Protein 2Q88 (pdb70)

B-factor: mean 28.38, std 5.78, range [15.93, 57.34]

Secondary structure (DSSP, 8-state):
--TTHHHHHHHHTEEEEEE---TTT-EE-TT--EESHHHHHHHHHHHHTT--EEEEEE--GGGHHHHHHTTS-SEE-S--B--HHHHTTSEE-S---EE-EEEEEETT-TT---BHHHHHH-TT--EEE-TTSHHHHHHHHTT--GGGEEE-SSHHHHHHHHHHTS-SEEEEEHHHHHHHHHHH--TTEEEE-SPBTPPPEEB--EE-GGGHHHHHHHHHHHHHHHHHTHHHHHHGGGT--HHHHHT--HHHHHS--

Sequence (257 aa):
RDENKLEELKEQGFARIAIANEPPFTAVGADGKVSGAAPDVAREIFKRLGVADVVASISEYGAMIPGLQAGRHDAITAGLFMKPERCAAVAYSQPILCDAEAFALKKGNPLGLKSYKDIADNPDAKIGAPGGGTEEKLALEAGVPRDRVIVVPDGQSGLKMLQDGRIDVYSLPVLSINDLVSKANDPNVEVLAPVEGAPVYCDGAAFRKGDEALRDAFDVELAKLKESGEFAKIIEPYGFSAKAAMSTTREKLCAAK

Organism: Rhizobium meliloti (strain 1021) (NCBI:txid266834)

Nearest PDB structures (foldseek):
  2q89-assembly1_A  TM=1.002E+00  e=2.984E-59  Sinorhizobium meliloti
  4ohn-assembly1_A  TM=8.559E-01  e=3.320E-19  Streptococcus pneumoniae str. Canada MDR_19A
  5tuj-assembly1_C  TM=7.229E-01  e=5.052E-21  unidentified
  4c0r-assembly1_A  TM=8.295E-01  e=1.252E-15  Streptococcus mutans
  5jos-assembly1_A  TM=5.665E-01  e=1.678E-18  synthetic construct

InterPro domains:
  IPR001638 Solute-binding protein family 3/N-terminal domain of MltF [PF00497] (43-264)
  IPR001638 Solute-binding protein family 3/N-terminal domain of MltF [SM00062] (40-268)
  IPR014337 Ectoine/Hydroxyectoine ABC transporter, substrate-binding protein EhuB [TIGR02995] (7-280)
  IPR014337 Ectoine/Hydroxyectoine ABC transporter, substrate-binding protein EhuB [cd01002] (30-266)

Structure (mmCIF, N/CA/C/O backbone):
data_2Q88
#
_entry.id   2Q88
#
_cell.length_a   57.365
_cell.length_b   57.365
_cell.length_c   161.883
_cell.angle_alpha   90.000
_cell.angle_beta   90.000
_cell.angle_gamma   90.000
#
_symmetry.space_group_name_H-M   'P 43 21 2'
#
loop_
_entity.id
_entity.type
_entity.pdbx_description
1 polymer 'Putative ABC transporter amino acid-binding protein'
2 non-polymer 'CADMIUM ION'
3 non-polymer '(4S)-2-METHYL-1,4,5,6-TETRAHYDROPYRIMIDINE-4-CARBOXYLIC ACID'
4 water water
#
loop_
_atom_site.group_PDB
_atom_site.id
_atom_site.type_symbol
_atom_site.label_atom_id
_atom_site.label_alt_id
_atom_site.label_comp_id
_atom_site.label_asym_id
_atom_site.label_entity_id
_atom_site.label_seq_id
_atom_site.pdbx_PDB_ins_code
_atom_site.Cartn_x
_atom_site.Cartn_y
_atom_site.Cartn_z
_atom_site.occupancy
_atom_site.B_iso_or_equiv
_atom_site.auth_seq_id
_atom_site.auth_comp_id
_atom_site.auth_asym_id
_atom_site.auth_atom_id
_atom_site.pdbx_PDB_model_num
ATOM 1 N N . ARG A 1 1 ? 49.593 32.071 59.607 1.00 48.39 0 ARG A N 1
ATOM 2 C CA . ARG A 1 1 ? 48.732 31.447 60.661 1.00 48.36 0 ARG A CA 1
ATOM 3 C C . ARG A 1 1 ? 47.364 32.140 60.766 1.00 48.01 0 ARG A C 1
ATOM 4 O O . ARG A 1 1 ? 46.372 31.528 61.184 1.00 47.95 0 ARG A O 1
ATOM 12 N N . ASP A 1 2 ? 47.314 33.419 60.398 1.00 47.40 1 ASP A N 1
ATOM 13 C CA . ASP A 1 2 ? 46.037 34.120 60.331 1.00 46.56 1 ASP A CA 1
ATOM 14 C C . ASP A 1 2 ? 45.330 33.841 59.006 1.00 45.79 1 ASP A C 1
ATOM 15 O O . ASP A 1 2 ? 44.135 33.545 58.996 1.00 45.86 1 ASP A O 1
ATOM 20 N N . GLU A 1 3 ? 46.071 33.903 57.900 1.00 44.66 2 GLU A N 1
ATOM 21 C CA . GLU A 1 3 ? 45.504 33.623 56.578 1.00 43.48 2 GLU A CA 1
ATOM 22 C C . GLU A 1 3 ? 45.225 32.134 56.349 1.00 42.69 2 GLU A C 1
ATOM 23 O O . GLU A 1 3 ? 44.350 31.785 55.551 1.00 42.71 2 GLU A O 1
ATOM 29 N N . ASN A 1 4 ? 45.954 31.261 57.045 1.00 41.31 3 ASN A N 1
ATOM 30 C CA . ASN A 1 4 ? 45.712 29.821 56.933 1.00 40.13 3 ASN A CA 1
ATOM 31 C C . ASN A 1 4 ? 44.898 29.227 58.092 1.00 38.68 3 ASN A C 1
ATOM 32 O O . ASN A 1 4 ? 44.991 28.033 58.381 1.00 38.26 3 ASN A O 1
ATOM 37 N N . LYS A 1 5 ? 44.089 30.065 58.735 1.00 37.00 4 LYS A N 1
ATOM 38 C CA . LYS A 1 5 ? 43.258 29.640 59.865 1.00 35.66 4 LYS A CA 1
ATOM 39 C C . LYS A 1 5 ? 42.278 28.517 59.506 1.00 34.77 4 LYS A C 1
ATOM 40 O O . LYS A 1 5 ? 42.070 27.606 60.305 1.00 34.53 4 LYS A O 1
ATOM 46 N N . LEU A 1 6 ? 41.684 28.572 58.315 1.00 33.93 5 LEU A N 1
ATOM 47 C CA . LEU A 1 6 ? 40.763 27.518 57.891 1.00 33.41 5 LEU A CA 1
ATOM 48 C C . LEU A 1 6 ? 41.492 26.175 57.809 1.00 33.31 5 LEU A C 1
ATOM 49 O O . LEU A 1 6 ? 40.987 25.173 58.300 1.00 32.79 5 LEU A O 1
ATOM 54 N N . GLU A 1 7 ? 42.677 26.162 57.199 1.00 33.16 6 GLU A N 1
ATOM 55 C CA . GLU A 1 7 ? 43.478 24.929 57.096 1.00 33.86 6 GLU A CA 1
ATOM 56 C C . GLU A 1 7 ? 43.724 24.311 58.474 1.00 33.24 6 GLU A C 1
ATOM 57 O O . GLU A 1 7 ? 43.618 23.097 58.641 1.00 33.02 6 GLU A O 1
ATOM 63 N N . GLU A 1 8 ? 44.042 25.165 59.449 1.00 32.91 7 GLU A N 1
ATOM 64 C CA . GLU A 1 8 ? 44.297 24.760 60.833 1.00 32.64 7 GLU A CA 1
ATOM 65 C C . GLU A 1 8 ? 43.072 24.114 61.473 1.00 32.01 7 GLU A C 1
ATOM 66 O O . GLU A 1 8 ? 43.184 23.098 62.161 1.00 31.62 7 GLU A O 1
ATOM 72 N N . LEU A 1 9 ? 41.908 24.718 61.247 1.00 30.86 8 LEU A N 1
ATOM 73 C CA . LEU A 1 9 ? 40.639 24.195 61.749 1.00 30.26 8 LEU A CA 1
ATOM 74 C C . LEU A 1 9 ? 40.249 22.883 61.080 1.00 30.11 8 LEU A C 1
ATOM 75 O O . LEU A 1 9 ? 39.734 21.982 61.734 1.00 30.17 8 LEU A O 1
ATOM 80 N N . LYS A 1 10 ? 40.494 22.783 59.777 1.00 30.49 9 LYS A N 1
ATOM 81 C CA . LYS A 1 10 ? 40.214 21.554 59.046 1.00 31.11 9 LYS A CA 1
ATOM 82 C C . LYS A 1 10 ? 41.102 20.430 59.573 1.00 31.15 9 LYS A C 1
ATOM 83 O O . LYS A 1 10 ? 40.632 19.308 59.776 1.00 31.05 9 LYS A O 1
ATOM 89 N N . GLU A 1 11 ? 42.371 20.743 59.827 1.00 31.27 10 GLU A N 1
ATOM 90 C CA . GLU A 1 11 ? 43.325 19.730 60.303 1.00 31.99 10 GLU A CA 1
ATOM 91 C C . GLU A 1 11 ? 43.059 19.367 61.760 1.00 31.53 10 GLU A C 1
ATOM 92 O O . GLU A 1 11 ? 43.284 18.235 62.173 1.00 31.87 10 GLU A O 1
ATOM 98 N N . GLN A 1 12 ? 42.558 20.341 62.518 1.00 31.16 11 GLN A N 1
ATOM 99 C CA . GLN A 1 12 ? 42.119 20.158 63.898 1.00 30.91 11 GLN A CA 1
ATOM 100 C C . GLN A 1 12 ? 40.921 19.220 63.992 1.00 30.23 11 GLN A C 1
ATOM 101 O O . GLN A 1 12 ? 40.850 18.384 64.886 1.00 30.25 11 GLN A O 1
ATOM 107 N N . GLY A 1 13 ? 39.963 19.402 63.087 1.00 29.48 12 GLY A N 1
ATOM 108 C CA . GLY A 1 13 ? 38.727 18.634 63.087 1.00 28.27 12 GLY A CA 1
ATOM 109 C C . GLY A 1 13 ? 37.526 19.366 63.662 1.00 27.81 12 GLY A C 1
ATOM 110 O O . GLY A 1 13 ? 36.408 18.846 63.617 1.00 27.36 12 GLY A O 1
ATOM 111 N N . PHE A 1 14 ? 37.757 20.551 64.233 1.00 26.91 13 PHE A N 1
ATOM 112 C CA . PHE A 1 14 ? 36.691 21.329 64.887 1.00 26.54 13 PHE A CA 1
ATOM 113 C C . PHE A 1 14 ? 37.025 22.803 65.006 1.00 25.90 13 PHE A C 1
ATOM 114 O O . PHE A 1 14 ? 38.199 23.179 65.023 1.00 26.42 13 PHE A O 1
ATOM 122 N N . ALA A 1 15 ? 35.971 23.619 65.095 1.00 25.54 14 ALA A N 1
ATOM 123 C CA . ALA A 1 15 ? 36.065 25.028 65.465 1.00 24.89 14 ALA A CA 1
ATOM 124 C C . ALA A 1 15 ? 35.552 25.199 66.885 1.00 24.29 14 ALA A C 1
ATOM 125 O O . ALA A 1 15 ? 34.582 24.554 67.280 1.00 24.87 14 ALA A O 1
ATOM 127 N N . ARG A 1 16 ? 36.206 26.062 67.652 1.00 24.00 15 ARG A N 1
ATOM 128 C CA . ARG A 1 16 ? 35.724 26.428 68.982 1.00 23.89 15 ARG A CA 1
ATOM 129 C C . ARG A 1 16 ? 34.797 27.628 68.846 1.00 23.46 15 ARG A C 1
ATOM 130 O O . ARG A 1 16 ? 35.194 28.659 68.298 1.00 23.47 15 ARG A O 1
ATOM 138 N N . ILE A 1 17 ? 33.575 27.494 69.346 1.00 23.06 16 ILE A N 1
ATOM 139 C CA . ILE A 1 17 ? 32.582 28.574 69.244 1.00 23.58 16 ILE A CA 1
ATOM 140 C C . ILE A 1 17 ? 32.150 29.047 70.633 1.00 24.14 16 ILE A C 1
ATOM 141 O O . ILE A 1 17 ? 32.134 28.271 71.585 1.00 24.63 16 ILE A O 1
ATOM 146 N N . ALA A 1 18 ? 31.799 30.322 70.745 1.00 24.52 17 ALA A N 1
ATOM 147 C CA . ALA A 1 18 ? 31.328 30.863 72.008 1.00 24.76 17 ALA A CA 1
ATOM 148 C C . ALA A 1 18 ? 29.820 31.025 71.925 1.00 25.49 17 ALA A C 1
ATOM 149 O O . ALA A 1 18 ? 29.317 31.572 70.940 1.00 24.82 17 ALA A O 1
ATOM 151 N N . ILE A 1 19 ? 29.115 30.525 72.949 1.00 25.52 18 ILE A N 1
ATOM 152 C CA . ILE A 1 19 ? 27.653 30.622 73.065 1.00 26.87 18 ILE A CA 1
ATOM 153 C C . ILE A 1 19 ? 27.251 31.065 74.480 1.00 27.37 18 ILE A C 1
ATOM 154 O O . ILE A 1 19 ? 28.091 31.104 75.372 1.00 27.01 18 ILE A O 1
ATOM 159 N N . ALA A 1 20 ? 25.969 31.380 74.693 1.00 28.75 19 ALA A N 1
ATOM 160 C CA . ALA A 1 20 ? 25.513 31.811 76.020 1.00 29.10 19 ALA A CA 1
ATOM 161 C C . ALA A 1 20 ? 24.448 30.930 76.664 1.00 29.68 19 ALA A C 1
ATOM 162 O O . ALA A 1 20 ? 24.148 31.113 77.846 1.00 31.07 19 ALA A O 1
ATOM 164 N N . ASN A 1 21 ? 23.877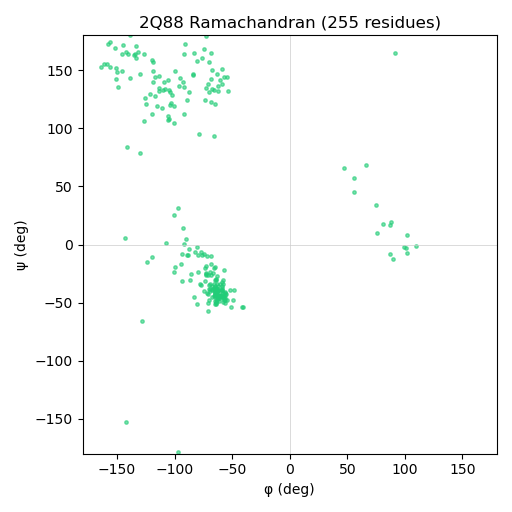 29.995 75.905 1.00 28.78 20 ASN A N 1
ATOM 165 C CA . ASN A 1 21 ? 22.732 29.183 76.368 1.00 28.50 20 ASN A CA 1
ATOM 166 C C . ASN A 1 21 ? 21.457 30.031 76.583 1.00 27.36 20 ASN A C 1
ATOM 167 O O . ASN A 1 21 ? 21.010 30.243 77.707 1.00 27.65 20 ASN A O 1
ATOM 172 N N . GLU A 1 22 ? 20.901 30.525 75.485 1.00 25.44 21 GLU A N 1
ATOM 173 C CA . GLU A 1 22 ? 19.717 31.391 75.508 1.00 24.39 21 GLU A CA 1
ATOM 174 C C . GLU A 1 22 ? 18.823 31.010 74.329 1.00 23.22 21 GLU A C 1
ATOM 175 O O . GLU A 1 22 ? 18.922 31.606 73.255 1.00 22.65 21 GLU A O 1
ATOM 181 N N . PRO A 1 23 ? 17.987 29.982 74.502 1.00 22.16 22 PRO A N 1
ATOM 182 C CA . PRO A 1 23 ? 17.092 29.551 73.428 1.00 21.67 22 PRO A CA 1
ATOM 183 C C . PRO A 1 23 ? 16.176 30.694 72.961 1.00 21.18 22 PRO A C 1
ATOM 184 O O . PRO A 1 23 ? 15.718 31.469 73.807 1.00 21.71 22 PRO A O 1
ATOM 188 N N . PRO A 1 24 ? 15.848 30.781 71.668 1.00 20.75 23 PRO A N 1
ATOM 189 C CA . PRO A 1 24 ? 16.284 29.856 70.613 1.00 20.44 23 PRO A CA 1
ATOM 190 C C . PRO A 1 24 ? 17.561 30.233 69.847 1.00 20.87 23 PRO A C 1
ATOM 191 O O . PRO A 1 24 ? 17.825 29.644 68.789 1.00 21.75 23 PRO A O 1
ATOM 195 N N . PHE A 1 25 ? 18.340 31.183 70.359 1.00 19.67 24 PHE A N 1
ATOM 196 C CA . PHE A 1 25 ? 19.624 31.533 69.753 1.00 20.22 24 PHE A CA 1
ATOM 197 C C . PHE A 1 25 ? 20.660 30.418 69.940 1.00 21.15 24 PHE A C 1
ATOM 198 O O . PHE A 1 25 ? 21.339 30.042 68.986 1.00 21.20 24 PHE A O 1
ATOM 206 N N . THR A 1 26 ? 20.773 29.911 71.169 1.00 21.24 25 THR A N 1
ATOM 207 C CA . THR A 1 26 ? 21.721 28.837 71.517 1.00 22.70 25 THR A CA 1
ATOM 208 C C . THR A 1 26 ? 21.061 27.987 72.578 1.00 23.11 25 THR A C 1
ATOM 209 O O . THR A 1 26 ? 20.268 28.487 73.376 1.00 23.09 25 THR A O 1
ATOM 213 N N . ALA A 1 27 ? 21.386 26.701 72.606 1.00 23.86 26 ALA A N 1
ATOM 214 C CA . ALA A 1 27 ? 20.809 25.794 73.592 1.00 24.78 26 ALA A CA 1
ATOM 215 C C . ALA A 1 27 ? 21.770 24.633 73.754 1.00 25.86 26 ALA A C 1
ATOM 216 O O . ALA A 1 27 ? 22.511 24.325 72.830 1.00 25.07 26 ALA A O 1
ATOM 218 N N . VAL A 1 28 ? 21.763 24.005 74.924 1.00 27.20 27 VAL A N 1
ATOM 219 C CA . VAL A 1 28 ? 22.565 22.803 75.147 1.00 29.04 27 VAL A CA 1
ATOM 220 C C . VAL A 1 28 ? 21.661 21.677 75.652 1.00 30.62 27 VAL A C 1
ATOM 221 O O . VAL A 1 28 ? 20.941 21.842 76.631 1.00 30.91 27 VAL A O 1
ATOM 225 N N . GLY A 1 29 ? 21.697 20.540 74.967 1.00 32.58 28 GLY A N 1
ATOM 226 C CA . GLY A 1 29 ? 20.921 19.376 75.397 1.00 34.22 28 GLY A CA 1
ATOM 227 C C . GLY A 1 29 ? 21.539 18.714 76.616 1.00 35.64 28 GLY A C 1
ATOM 228 O O . GLY A 1 29 ? 22.677 19.022 76.997 1.00 36.29 28 GLY A O 1
ATOM 229 N N . ALA A 1 30 ? 20.787 17.797 77.223 1.00 36.36 29 ALA A N 1
ATOM 230 C CA . ALA A 1 30 ? 21.262 17.020 78.370 1.00 37.15 29 ALA A CA 1
ATOM 231 C C . ALA A 1 30 ? 22.529 16.227 78.036 1.00 37.48 29 ALA A C 1
ATOM 232 O O . ALA A 1 30 ? 23.398 16.056 78.891 1.00 37.95 29 ALA A O 1
ATOM 234 N N . ASP A 1 31 ? 22.631 15.755 76.793 1.00 37.97 30 ASP A N 1
ATOM 235 C CA . ASP A 1 31 ? 23.776 14.950 76.362 1.00 38.33 30 ASP A CA 1
ATOM 236 C C . ASP A 1 31 ? 24.984 15.808 75.981 1.00 38.04 30 ASP A C 1
ATOM 237 O O . ASP A 1 31 ? 26.068 15.287 75.715 1.00 38.16 30 ASP A O 1
ATOM 242 N N . GLY A 1 32 ? 24.784 17.122 75.964 1.00 37.56 31 GLY A N 1
ATOM 243 C CA . GLY A 1 32 ? 25.831 18.068 75.603 1.00 36.98 31 GLY A CA 1
ATOM 244 C C . GLY A 1 32 ? 25.741 18.601 74.188 1.00 36.33 31 GLY A C 1
ATOM 245 O O . GLY A 1 32 ? 26.540 19.460 73.808 1.00 36.44 31 GLY A O 1
ATOM 246 N N . LYS A 1 33 ? 24.774 18.107 73.411 1.00 35.52 32 LYS A N 1
ATOM 247 C CA . LYS A 1 33 ? 24.595 18.549 72.025 1.00 35.09 32 LYS A CA 1
ATOM 248 C C . LYS A 1 33 ? 24.209 20.021 72.026 1.00 33.52 32 LYS A C 1
ATOM 249 O O . LYS A 1 33 ? 23.227 20.413 72.644 1.00 33.62 32 LYS A O 1
ATOM 255 N N . VAL A 1 34 ? 25.024 20.832 71.372 1.00 32.37 33 VAL A N 1
ATOM 256 C CA . VAL A 1 34 ? 24.735 22.244 71.248 1.00 30.54 33 VAL A CA 1
ATOM 257 C C . VAL A 1 34 ? 23.860 22.417 70.020 1.00 29.52 33 VAL A C 1
ATOM 258 O O . VAL A 1 34 ? 24.148 21.853 68.965 1.00 28.86 33 VAL A O 1
ATOM 262 N N . SER A 1 35 ? 22.771 23.164 70.192 1.00 27.91 34 SER A N 1
ATOM 263 C CA . SER A 1 35 ? 21.868 23.503 69.113 1.00 26.49 34 SER A CA 1
ATOM 264 C C . SER A 1 35 ? 21.395 24.943 69.317 1.00 25.42 34 SER A C 1
ATOM 265 O O . SER A 1 35 ? 22.104 25.750 69.924 1.00 24.36 34 SER A O 1
ATOM 268 N N . GLY A 1 36 ? 20.203 25.254 68.824 1.00 24.56 35 GLY A N 1
ATOM 269 C CA . GLY A 1 36 ? 19.778 26.640 68.682 1.00 23.75 35 GLY A CA 1
ATOM 270 C C . GLY A 1 36 ? 20.176 27.103 67.297 1.00 23.65 35 GLY A C 1
ATOM 271 O O . GLY A 1 36 ? 20.980 26.451 66.624 1.00 23.11 35 GLY A O 1
ATOM 272 N N . ALA A 1 37 ? 19.599 28.219 66.863 1.00 23.00 36 ALA A N 1
ATOM 273 C CA . ALA A 1 37 ? 19.739 28.696 65.497 1.00 23.07 36 ALA A CA 1
ATOM 274 C C . ALA A 1 37 ? 21.155 29.094 65.113 1.00 23.22 36 ALA A C 1
ATOM 275 O O . ALA A 1 37 ? 21.602 28.813 64.003 1.00 23.32 36 ALA A O 1
ATOM 277 N N . ALA A 1 38 ? 21.867 29.741 66.028 1.00 23.12 37 ALA A N 1
ATOM 278 C CA . ALA A 1 38 ? 23.197 30.234 65.705 1.00 23.02 37 ALA A CA 1
ATOM 279 C C . ALA A 1 38 ? 24.227 29.093 65.563 1.00 23.26 37 ALA A C 1
ATOM 280 O O . ALA A 1 38 ? 24.918 29.041 64.539 1.00 22.86 37 ALA A O 1
ATOM 282 N N . PRO A 1 39 ? 24.313 28.177 66.537 1.00 23.29 38 PRO A N 1
ATOM 283 C CA . PRO A 1 39 ? 25.165 26.990 66.388 1.00 23.17 38 PRO A CA 1
ATOM 284 C C . PRO A 1 39 ? 24.740 26.044 65.257 1.00 23.20 38 PRO A C 1
ATOM 285 O O . PRO A 1 39 ? 25.599 25.394 64.668 1.00 23.61 38 PRO A O 1
ATOM 289 N N . ASP A 1 40 ? 23.447 25.963 64.948 1.00 23.54 39 ASP A N 1
ATOM 290 C CA . ASP A 1 40 ? 23.001 25.091 63.848 1.00 24.37 39 ASP A CA 1
ATOM 291 C C . ASP A 1 40 ? 23.494 25.607 62.493 1.00 23.82 39 ASP A C 1
ATOM 292 O O . ASP A 1 40 ? 23.977 24.838 61.660 1.00 23.79 39 ASP A O 1
ATOM 297 N N . VAL A 1 41 ? 23.363 26.909 62.267 1.00 23.96 40 VAL A N 1
ATOM 298 C CA . VAL A 1 41 ? 23.877 27.541 61.055 1.00 23.96 40 VAL A CA 1
ATOM 299 C C . VAL A 1 41 ? 25.407 27.393 60.972 1.00 24.00 40 VAL A C 1
ATOM 300 O O . VAL A 1 41 ? 25.952 27.035 59.919 1.00 23.18 40 VAL A O 1
ATOM 304 N N . ALA A 1 42 ? 26.080 27.670 62.091 1.00 24.12 41 ALA A N 1
ATOM 305 C CA . ALA A 1 42 ? 27.528 27.645 62.161 1.00 24.21 41 ALA A CA 1
ATOM 306 C C . ALA A 1 42 ? 28.052 26.236 61.942 1.00 24.46 41 ALA A C 1
ATOM 307 O O . ALA A 1 42 ? 29.046 26.046 61.242 1.00 24.30 41 ALA A O 1
ATOM 309 N N . ARG A 1 43 ? 27.373 25.248 62.520 1.00 24.15 42 ARG A N 1
ATOM 310 C CA . ARG A 1 43 ? 27.801 23.857 62.361 1.00 24.67 42 ARG A CA 1
ATOM 311 C C . ARG A 1 43 ? 27.696 23.438 60.907 1.00 24.03 42 ARG A C 1
ATOM 312 O O . ARG A 1 43 ? 28.594 22.786 60.394 1.00 22.90 42 ARG A O 1
ATOM 320 N N . GLU A 1 44 ? 26.605 23.831 60.251 1.00 24.46 43 GLU A N 1
ATOM 321 C CA . GLU A 1 44 ? 26.387 23.476 58.847 1.00 24.85 43 GLU A CA 1
ATOM 322 C C . GLU A 1 44 ? 27.427 24.112 57.921 1.00 24.53 43 GLU A C 1
ATOM 323 O O . GLU A 1 44 ? 27.958 23.445 57.033 1.00 24.41 43 GLU A O 1
ATOM 329 N N . ILE A 1 45 ? 27.729 25.393 58.127 1.00 23.64 44 ILE A N 1
ATOM 330 C CA . ILE A 1 45 ? 28.754 26.048 57.301 1.00 23.45 44 ILE A CA 1
ATOM 331 C C . ILE A 1 45 ? 30.138 25.413 57.519 1.00 23.60 44 ILE A C 1
ATOM 332 O O . ILE A 1 45 ? 30.837 25.057 56.561 1.00 23.13 44 ILE A O 1
ATOM 337 N N . PHE A 1 46 ? 30.529 25.259 58.782 1.00 23.99 45 PHE A N 1
ATOM 338 C CA . PHE A 1 46 ? 31.830 24.660 59.072 1.00 24.63 45 PHE A CA 1
ATOM 339 C C . PHE A 1 46 ? 31.961 23.286 58.446 1.00 24.93 45 PHE A C 1
ATOM 340 O O . PHE A 1 46 ? 33.014 22.953 57.903 1.00 25.23 45 PHE A O 1
ATOM 348 N N . LYS A 1 47 ? 30.893 22.496 58.504 1.00 25.50 46 LYS A N 1
ATOM 349 C CA . LYS A 1 47 ? 30.883 21.185 57.852 1.00 26.54 46 LYS A CA 1
ATOM 350 C C . LYS A 1 47 ? 31.172 21.327 56.360 1.00 26.43 46 LYS A C 1
ATOM 351 O O . LYS A 1 47 ? 31.987 20.581 55.800 1.00 26.30 46 LYS A O 1
ATOM 357 N N . ARG A 1 48 ? 30.513 22.300 55.728 1.00 25.83 47 ARG A N 1
ATOM 358 C CA . ARG A 1 48 ? 30.675 22.549 54.293 1.00 26.24 47 ARG A CA 1
ATOM 359 C C . ARG A 1 48 ? 32.082 22.999 53.964 1.00 25.80 47 ARG A C 1
ATOM 360 O O . ARG A 1 48 ? 32.579 22.703 52.884 1.00 26.07 47 ARG A O 1
ATOM 368 N N . LEU A 1 49 ? 32.722 23.686 54.913 1.00 25.09 48 LEU A N 1
ATOM 369 C CA . LEU A 1 49 ? 34.112 24.103 54.785 1.00 25.03 48 LEU A CA 1
ATOM 370 C C . LEU A 1 49 ? 35.098 22.977 55.113 1.00 25.04 48 LEU A C 1
ATOM 371 O O . LEU A 1 49 ? 36.305 23.178 55.020 1.00 25.36 48 LEU A O 1
ATOM 376 N N . GLY A 1 50 ? 34.587 21.811 55.504 1.00 24.58 49 GLY A N 1
ATOM 377 C CA . GLY A 1 50 ? 35.440 20.663 55.817 1.00 25.38 49 GLY A CA 1
ATOM 378 C C . GLY A 1 50 ? 35.926 20.594 57.252 1.00 25.65 49 GLY A C 1
ATOM 379 O O . GLY A 1 50 ? 36.916 19.904 57.546 1.00 25.97 49 GLY A O 1
ATOM 380 N N . VAL A 1 51 ? 35.238 21.316 58.142 1.00 25.65 50 VAL A N 1
ATOM 381 C CA . VAL A 1 51 ? 35.509 21.277 59.586 1.00 26.23 50 VAL A CA 1
ATOM 382 C C . VAL A 1 51 ? 34.379 20.471 60.209 1.00 26.84 50 VAL A C 1
ATOM 383 O O . VAL A 1 51 ? 33.256 20.964 60.305 1.00 27.62 50 VAL A O 1
ATOM 387 N N . ALA A 1 52 ? 34.694 19.247 60.635 1.00 27.63 51 ALA A N 1
ATOM 388 C CA . ALA A 1 52 ? 33.706 18.203 60.964 1.00 27.82 51 ALA A CA 1
ATOM 389 C C . ALA A 1 52 ? 32.805 18.447 62.188 1.00 28.29 51 ALA A C 1
ATOM 390 O O . ALA A 1 52 ? 31.713 17.871 62.283 1.00 27.75 51 ALA A O 1
ATOM 392 N N . ASP A 1 53 ? 33.264 19.268 63.131 1.00 28.45 52 ASP A N 1
ATOM 393 C CA . ASP A 1 53 ? 32.508 19.509 64.364 1.00 28.76 52 ASP A CA 1
ATOM 394 C C . ASP A 1 53 ? 32.687 20.934 64.859 1.00 28.49 52 ASP A C 1
ATOM 395 O O . ASP A 1 53 ? 33.598 21.639 64.421 1.00 27.82 52 ASP A O 1
ATOM 400 N N . VAL A 1 54 ? 31.797 21.346 65.761 1.00 27.82 53 VAL A N 1
ATOM 401 C CA . VAL A 1 54 ? 31.973 22.573 66.535 1.00 27.33 53 VAL A CA 1
ATOM 402 C C . VAL A 1 54 ? 32.066 22.182 68.009 1.00 26.92 53 VAL A C 1
ATOM 403 O O . VAL A 1 54 ? 31.439 21.210 68.440 1.00 26.23 53 VAL A O 1
ATOM 407 N N . VAL A 1 55 ? 32.898 22.895 68.758 1.00 25.84 54 VAL A N 1
ATOM 408 C CA . VAL A 1 55 ? 33.070 22.654 70.188 1.00 25.70 54 VAL A CA 1
ATOM 409 C C . VAL A 1 55 ? 32.670 23.946 70.904 1.00 25.52 54 VAL A C 1
ATOM 410 O O . VAL A 1 55 ? 33.334 24.971 70.745 1.00 25.77 54 VAL A O 1
ATOM 414 N N . ALA A 1 56 ? 31.567 23.903 71.652 1.00 25.40 55 ALA A N 1
ATOM 415 C CA . ALA A 1 56 ? 31.000 25.117 72.253 1.00 24.85 55 ALA A CA 1
ATOM 416 C C . ALA A 1 56 ? 31.421 25.372 73.701 1.00 24.99 55 ALA A C 1
ATOM 417 O O . ALA A 1 56 ? 31.457 24.450 74.531 1.00 24.50 55 ALA A O 1
ATOM 419 N N . SER A 1 57 ? 31.752 26.632 73.979 1.00 24.43 56 SER A N 1
ATOM 420 C CA . SER A 1 57 ? 32.059 27.123 75.323 1.00 24.72 56 SER A CA 1
ATOM 421 C C . SER A 1 57 ? 30.957 28.114 75.721 1.00 24.73 56 SER A C 1
ATOM 422 O O . SER A 1 57 ? 30.624 28.996 74.930 1.00 24.40 56 SER A O 1
ATOM 425 N N . ILE A 1 58 ? 30.400 27.964 76.926 1.00 24.19 57 ILE A N 1
ATOM 426 C CA . ILE A 1 58 ? 29.399 28.908 77.460 1.00 24.49 57 ILE A CA 1
ATOM 427 C C . ILE A 1 58 ? 30.072 30.013 78.267 1.00 24.39 57 ILE A C 1
ATOM 428 O O . ILE A 1 58 ? 30.950 29.746 79.077 1.00 23.87 57 ILE A O 1
ATOM 433 N N . SER A 1 59 ? 29.640 31.248 78.035 1.00 25.12 58 SER A N 1
ATOM 434 C CA . SER A 1 59 ? 30.058 32.378 78.836 1.00 25.85 58 SER A CA 1
ATOM 435 C C . SER A 1 59 ? 28.943 33.417 78.812 1.00 25.79 58 SER A C 1
ATOM 436 O O . SER A 1 59 ? 27.996 33.305 78.030 1.00 26.21 58 SER A O 1
ATOM 439 N N . GLU A 1 60 ? 29.059 34.425 79.663 1.00 25.20 59 GLU A N 1
ATOM 440 C CA . GLU A 1 60 ? 28.144 35.564 79.602 1.00 24.92 59 GLU A CA 1
ATOM 441 C C . GLU A 1 60 ? 28.597 36.415 78.419 1.00 24.53 59 GLU A C 1
ATOM 442 O O . GLU A 1 60 ? 29.727 36.233 77.927 1.00 24.15 59 GLU A O 1
ATOM 448 N N . TYR A 1 61 ? 27.718 37.280 77.910 1.00 23.57 60 TYR A N 1
ATOM 449 C CA . TYR A 1 61 ? 27.976 37.970 76.642 1.00 23.86 60 TYR A CA 1
ATOM 450 C C . TYR A 1 61 ? 29.191 38.885 76.701 1.00 24.15 60 TYR A C 1
ATOM 451 O O . TYR A 1 61 ? 29.913 39.017 75.720 1.00 24.47 60 TYR A O 1
ATOM 460 N N . GLY A 1 62 ? 29.421 39.492 77.861 1.00 24.57 61 GLY A N 1
ATOM 461 C CA . GLY A 1 62 ? 30.536 40.433 78.031 1.00 24.61 61 GLY A CA 1
ATOM 462 C C . GLY A 1 62 ? 31.920 39.812 77.902 1.00 24.84 61 GLY A C 1
ATOM 463 O O . GLY A 1 62 ? 32.913 40.518 77.678 1.00 25.36 61 GLY A O 1
ATOM 464 N N . ALA A 1 63 ? 32.004 38.494 78.045 1.00 25.09 62 ALA A N 1
ATOM 465 C CA . ALA A 1 63 ? 33.289 37.798 77.929 1.00 24.94 62 ALA A CA 1
ATOM 466 C C . ALA A 1 63 ? 33.640 37.351 76.503 1.00 25.24 62 ALA A C 1
ATOM 467 O O . ALA A 1 63 ? 34.763 36.906 76.249 1.00 25.89 62 ALA A O 1
ATOM 469 N N . MET A 1 64 ? 32.695 37.465 75.575 1.00 24.45 63 MET A N 1
ATOM 470 C CA . MET A 1 64 ? 32.847 36.841 74.265 1.00 24.35 63 MET A CA 1
ATOM 471 C C . MET A 1 64 ? 33.894 37.492 73.374 1.00 23.65 63 MET A C 1
ATOM 472 O O . MET A 1 64 ? 34.838 36.828 72.917 1.00 22.87 63 MET A O 1
ATOM 477 N N . ILE A 1 65 ? 33.726 38.783 73.123 1.00 23.92 64 ILE A N 1
ATOM 478 C CA . ILE A 1 65 ? 34.710 39.512 72.309 1.00 24.20 64 ILE A CA 1
ATOM 479 C C . ILE A 1 65 ? 36.127 39.432 72.909 1.00 24.75 64 ILE A C 1
ATOM 480 O O . ILE A 1 65 ? 37.072 39.113 72.177 1.00 24.72 64 ILE A O 1
ATOM 485 N N . PRO A 1 66 ? 36.298 39.718 74.208 1.00 25.15 65 PRO A N 1
ATOM 486 C CA . PRO A 1 66 ? 37.600 39.537 74.849 1.00 25.34 65 PRO A CA 1
ATOM 487 C C . PRO A 1 66 ? 38.260 38.174 74.593 1.00 25.53 65 PRO A C 1
ATOM 488 O O . PRO A 1 66 ? 39.443 38.129 74.266 1.00 25.39 65 PRO A O 1
ATOM 492 N N . GLY A 1 67 ? 37.511 37.082 74.752 1.00 25.44 66 GLY A N 1
ATOM 493 C CA . GLY A 1 67 ? 38.044 35.732 74.533 1.00 25.32 66 GLY A CA 1
ATOM 494 C C . GLY A 1 67 ? 38.379 35.468 73.072 1.00 25.65 66 GLY A C 1
ATOM 495 O O . GLY A 1 67 ? 39.351 34.775 72.758 1.00 25.50 66 GLY A O 1
ATOM 496 N N . LEU A 1 68 ? 37.569 36.024 72.179 1.00 25.47 67 LEU A N 1
ATOM 497 C CA . LEU A 1 68 ? 37.814 35.930 70.744 1.00 25.98 67 LEU A CA 1
ATOM 498 C C . LEU A 1 68 ? 39.121 36.652 70.386 1.00 26.43 67 LEU A C 1
ATOM 499 O O . LEU A 1 68 ? 40.004 36.080 69.744 1.00 26.04 67 LEU A O 1
ATOM 504 N N . GLN A 1 69 ? 39.250 37.891 70.843 1.00 27.37 68 GLN A N 1
ATOM 505 C CA . GLN A 1 69 ? 40.472 38.672 70.627 1.00 28.60 68 GLN A CA 1
ATOM 506 C C . GLN A 1 69 ? 41.704 38.011 71.243 1.00 29.26 68 GLN A C 1
ATOM 507 O O . GLN A 1 69 ? 42.803 38.101 70.686 1.00 29.97 68 GLN A O 1
ATOM 513 N N . ALA A 1 70 ? 41.516 37.332 72.373 1.00 29.61 69 ALA A N 1
ATOM 514 C CA . ALA A 1 70 ? 42.598 36.624 73.054 1.00 30.36 69 ALA A CA 1
ATOM 515 C C . ALA A 1 70 ? 42.948 35.300 72.376 1.00 30.79 69 ALA A C 1
ATOM 516 O O . ALA A 1 70 ? 43.914 34.638 72.754 1.00 31.26 69 ALA A O 1
ATOM 518 N N . GLY A 1 71 ? 42.161 34.922 71.374 1.00 31.25 70 GLY A N 1
ATOM 519 C CA . GLY A 1 71 ? 42.398 33.700 70.616 1.00 31.38 70 GLY A CA 1
ATOM 520 C C . GLY A 1 71 ? 41.892 32.439 71.293 1.00 31.47 70 GLY A C 1
ATOM 521 O O . GLY A 1 71 ? 42.299 31.337 70.931 1.00 32.02 70 GLY A O 1
ATOM 522 N N . ARG A 1 72 ? 40.998 32.584 72.264 1.00 31.17 71 ARG A N 1
ATOM 523 C CA . ARG A 1 72 ? 40.488 31.420 72.987 1.00 31.07 71 ARG A CA 1
ATOM 524 C C . ARG A 1 72 ? 39.442 30.651 72.191 1.00 30.59 71 ARG A C 1
ATOM 525 O O . ARG A 1 72 ? 39.358 29.425 72.296 1.00 30.45 71 ARG A O 1
ATOM 533 N N . HIS A 1 73 ? 38.651 31.369 71.400 1.00 29.60 72 HIS A N 1
ATOM 534 C CA . HIS A 1 73 ? 37.680 30.723 70.517 1.00 29.15 72 HIS A CA 1
ATOM 535 C C . HIS A 1 73 ? 37.860 31.191 69.080 1.00 28.58 72 HIS A C 1
ATOM 536 O O . HIS A 1 73 ? 38.531 32.204 68.819 1.00 28.00 72 HIS A O 1
ATOM 543 N N . ASP A 1 74 ? 37.270 30.444 68.157 1.00 27.80 73 ASP A N 1
ATOM 544 C CA . ASP A 1 74 ? 37.454 30.687 66.724 1.00 27.69 73 ASP A CA 1
ATOM 545 C C . ASP A 1 74 ? 36.366 31.588 66.153 1.00 26.76 73 ASP A C 1
ATOM 546 O O . ASP A 1 74 ? 36.607 32.341 65.214 1.00 26.75 73 ASP A O 1
ATOM 551 N N . ALA A 1 75 ? 35.169 31.493 66.722 1.00 25.67 74 ALA A N 1
ATOM 552 C CA . ALA A 1 75 ? 34.036 32.310 66.297 1.00 24.71 74 ALA A CA 1
ATOM 553 C C . ALA A 1 75 ? 33.104 32.533 67.471 1.00 24.46 74 ALA A C 1
ATOM 554 O O . ALA A 1 75 ? 33.052 31.711 68.374 1.00 24.27 74 ALA A O 1
ATOM 556 N N . ILE A 1 76 ? 32.374 33.646 67.463 1.00 23.55 75 ILE A N 1
ATOM 557 C CA . ILE A 1 76 ? 31.259 33.831 68.402 1.00 23.70 75 ILE A CA 1
ATOM 558 C C . ILE A 1 76 ? 29.992 33.531 67.625 1.00 24.03 75 ILE A C 1
ATOM 559 O O . ILE A 1 76 ? 29.718 34.191 66.639 1.00 24.68 75 ILE A O 1
ATOM 564 N N . THR A 1 77 ? 29.225 32.529 68.040 1.00 24.49 76 THR A N 1
ATOM 565 C CA . THR A 1 77 ? 28.007 32.181 67.317 1.00 25.48 76 THR A CA 1
ATOM 566 C C . THR A 1 77 ? 26.889 32.097 68.339 1.00 25.57 76 THR A C 1
ATOM 567 O O . THR A 1 77 ? 26.483 31.012 68.751 1.00 25.55 76 THR A O 1
ATOM 571 N N . ALA A 1 78 ? 26.387 33.259 68.742 1.00 25.53 77 ALA A N 1
ATOM 572 C CA . ALA A 1 78 ? 25.619 33.358 69.973 1.00 25.35 77 ALA A CA 1
ATOM 573 C C . ALA A 1 78 ? 24.448 34.331 69.905 1.00 25.49 77 ALA A C 1
ATOM 574 O O . ALA A 1 78 ? 23.788 34.567 70.914 1.00 25.59 77 ALA A O 1
ATOM 576 N N . GLY A 1 79 ? 24.185 34.888 68.726 1.00 25.10 78 GLY A N 1
ATOM 577 C CA . GLY A 1 79 ? 23.224 35.976 68.618 1.00 24.96 78 GLY A CA 1
ATOM 578 C C . GLY A 1 79 ? 23.840 37.262 69.145 1.00 24.97 78 GLY A C 1
ATOM 579 O O . GLY A 1 79 ? 23.144 38.097 69.734 1.00 25.18 78 GLY A O 1
ATOM 580 N N . LEU A 1 80 ? 25.147 37.415 68.947 1.00 24.70 79 LEU A N 1
ATOM 581 C CA . LEU A 1 80 ? 25.860 38.636 69.358 1.00 24.63 79 LEU A CA 1
ATOM 582 C C . LEU A 1 80 ? 25.608 39.741 68.334 1.00 23.98 79 LEU A C 1
ATOM 583 O O . LEU A 1 80 ? 26.284 39.829 67.297 1.00 24.10 79 LEU A O 1
ATOM 588 N N . PHE A 1 81 ? 24.608 40.568 68.623 1.00 22.41 80 PHE A N 1
ATOM 589 C CA . PHE A 1 81 ? 24.080 41.524 67.666 1.00 22.14 80 PHE A CA 1
ATOM 590 C C . PHE A 1 81 ? 25.134 42.525 67.194 1.00 22.90 80 PHE A C 1
ATOM 591 O O . PHE A 1 81 ? 25.969 42.973 67.988 1.00 22.19 80 PHE A O 1
ATOM 599 N N . MET A 1 82 ? 25.080 42.870 65.907 1.00 23.31 81 MET A N 1
ATOM 600 C CA . MET A 1 82 ? 26.021 43.818 65.314 1.00 24.79 81 MET A CA 1
ATOM 601 C C . MET A 1 82 ? 25.739 45.232 65.763 1.00 25.40 81 MET A C 1
ATOM 602 O O . MET A 1 82 ? 24.591 45.672 65.758 1.00 25.71 81 MET A O 1
ATOM 607 N N . LYS A 1 83 ? 26.809 45.935 66.124 1.00 26.39 82 LYS A N 1
ATOM 608 C CA . LYS A 1 83 ? 26.768 47.334 66.523 1.00 27.03 82 LYS A CA 1
ATOM 609 C C . LYS A 1 83 ? 28.102 47.952 66.147 1.00 27.30 82 LYS A C 1
ATOM 610 O O . LYS A 1 83 ? 29.125 47.270 66.182 1.00 28.04 82 LYS A O 1
ATOM 616 N N . PRO A 1 84 ? 28.105 49.237 65.810 1.00 27.84 83 PRO A N 1
ATOM 617 C CA . PRO A 1 84 ? 29.341 49.936 65.440 1.00 27.80 83 PRO A CA 1
ATOM 618 C C . PRO A 1 84 ? 30.537 49.557 66.329 1.00 27.82 83 PRO A C 1
ATOM 619 O O . PRO A 1 84 ? 31.552 49.103 65.811 1.00 27.51 83 PRO A O 1
ATOM 623 N N . GLU A 1 85 ? 30.387 49.687 67.651 1.00 27.90 84 GLU A N 1
ATOM 624 C CA . GLU A 1 85 ? 31.441 49.338 68.627 1.00 28.03 84 GLU A CA 1
ATOM 625 C C . GLU A 1 85 ? 31.951 47.912 68.531 1.00 27.63 84 GLU A C 1
ATOM 626 O O . GLU A 1 85 ? 33.147 47.667 68.667 1.00 27.29 84 GLU A O 1
ATOM 632 N N . ARG A 1 86 ? 31.029 46.969 68.334 1.00 26.73 85 ARG A N 1
ATOM 633 C CA . ARG A 1 86 ? 31.395 45.570 68.198 1.00 26.58 85 ARG A CA 1
ATOM 634 C C . ARG A 1 86 ? 32.027 45.316 66.840 1.00 26.96 85 ARG A C 1
ATOM 635 O O . ARG A 1 86 ? 32.984 44.563 66.737 1.00 26.19 85 ARG A O 1
ATOM 643 N N . CYS A 1 87 ? 31.473 45.948 65.807 1.00 27.87 86 CYS A N 1
ATOM 644 C CA . CYS A 1 87 ? 31.988 45.838 64.442 1.00 29.43 86 CYS A CA 1
ATOM 645 C C . CYS A 1 87 ? 33.447 46.286 64.326 1.00 29.16 86 CYS A C 1
ATOM 646 O O . CYS A 1 87 ? 34.195 45.754 63.507 1.00 29.67 86 CYS A O 1
ATOM 649 N N . ALA A 1 88 ? 33.846 47.234 65.168 1.00 28.94 87 ALA A N 1
ATOM 650 C CA . ALA A 1 88 ? 35.225 47.722 65.204 1.00 29.10 87 ALA A CA 1
ATOM 651 C C . ALA A 1 88 ? 36.203 46.730 65.841 1.00 28.99 87 ALA A C 1
ATOM 652 O O . ALA A 1 88 ? 37.406 46.823 65.613 1.00 29.40 87 ALA A O 1
ATOM 654 N N . ALA A 1 89 ? 35.682 45.792 66.636 1.00 28.59 88 ALA A N 1
ATOM 655 C CA . ALA A 1 89 ? 36.503 44.873 67.441 1.00 28.51 88 ALA A CA 1
ATOM 656 C C . ALA A 1 89 ? 36.645 43.486 66.822 1.00 28.38 88 ALA A C 1
ATOM 657 O O . ALA A 1 89 ? 37.595 42.767 67.124 1.00 28.62 88 ALA A O 1
ATOM 659 N N . VAL A 1 90 ? 35.686 43.114 65.973 1.00 27.98 89 VAL A N 1
ATOM 660 C CA . VAL A 1 90 ? 35.635 41.781 65.362 1.00 28.07 89 VAL A CA 1
ATOM 661 C C . VAL A 1 90 ? 35.339 41.849 63.863 1.00 27.97 89 VAL A C 1
ATOM 662 O O . VAL A 1 90 ? 34.886 42.878 63.362 1.00 28.93 89 VAL A O 1
ATOM 666 N N . ALA A 1 91 ? 35.594 40.749 63.159 1.00 27.63 90 ALA A N 1
ATOM 667 C CA . ALA A 1 91 ? 35.209 40.607 61.758 1.00 26.74 90 ALA A CA 1
ATOM 668 C C . ALA A 1 91 ? 33.927 39.770 61.686 1.00 26.52 90 ALA A C 1
ATOM 669 O O . ALA A 1 91 ? 33.963 38.559 61.861 1.00 26.47 90 ALA A O 1
ATOM 671 N N . TYR A 1 92 ? 32.808 40.444 61.436 1.00 25.38 91 TYR A N 1
ATOM 672 C CA . TYR A 1 92 ? 31.490 39.828 61.361 1.00 24.95 91 TYR A CA 1
ATOM 673 C C . TYR A 1 92 ? 31.214 39.242 59.991 1.00 24.40 91 TYR A C 1
ATOM 674 O O . TYR A 1 92 ? 31.650 39.781 58.969 1.00 23.34 91 TYR A O 1
ATOM 683 N N . SER A 1 93 ? 30.466 38.145 59.975 1.00 23.72 92 SER A N 1
ATOM 684 C CA . SER A 1 93 ? 29.857 37.657 58.758 1.00 23.47 92 SER A CA 1
ATOM 685 C C . SER A 1 93 ? 28.705 38.578 58.381 1.00 23.82 92 SER A C 1
ATOM 686 O O . SER A 1 93 ? 28.413 39.533 59.084 1.00 23.76 92 SER A O 1
ATOM 689 N N . GLN A 1 94 ? 28.039 38.266 57.275 1.00 24.11 93 GLN A N 1
ATOM 690 C CA . GLN A 1 94 ? 26.783 38.918 56.900 1.00 23.88 93 GLN A CA 1
ATOM 691 C C . GLN A 1 94 ? 25.676 38.513 57.898 1.00 23.90 93 GLN A C 1
ATOM 692 O O . GLN A 1 94 ? 25.885 37.582 58.674 1.00 24.71 93 GLN A O 1
ATOM 698 N N . PRO A 1 95 ? 24.541 39.218 57.922 1.00 23.59 94 PRO A N 1
ATOM 699 C CA . PRO A 1 95 ? 23.519 38.994 58.945 1.00 23.48 94 PRO A CA 1
ATOM 700 C C . PRO A 1 95 ? 22.894 37.610 58.908 1.00 23.25 94 PRO A C 1
ATOM 701 O O . PRO A 1 95 ? 22.750 37.013 57.842 1.00 22.93 94 PRO A O 1
ATOM 705 N N . ILE A 1 96 ? 22.532 37.111 60.087 1.00 22.96 95 ILE A N 1
ATOM 706 C CA . ILE A 1 96 ? 21.946 35.780 60.222 1.00 22.23 95 ILE A CA 1
ATOM 707 C C . ILE A 1 96 ? 20.650 35.805 61.022 1.00 22.67 95 ILE A C 1
ATOM 708 O O . ILE A 1 96 ? 19.581 35.497 60.477 1.00 23.58 95 ILE A O 1
ATOM 713 N N . LEU A 1 97 ? 20.747 36.149 62.310 1.00 22.18 96 LEU A N 1
ATOM 714 C CA . LEU A 1 97 ? 19.596 36.125 63.231 1.00 22.39 96 LEU A CA 1
ATOM 715 C C . LEU A 1 97 ? 19.167 37.523 63.656 1.00 23.19 96 LEU A C 1
ATOM 716 O O . LEU A 1 97 ? 19.921 38.248 64.308 1.00 23.49 96 LEU A O 1
ATOM 721 N N . CYS A 1 98 ? 17.946 37.878 63.290 1.00 24.34 97 CYS A N 1
ATOM 722 C CA . CYS A 1 98 ? 17.388 39.201 63.558 1.00 25.62 97 CYS A CA 1
ATOM 723 C C . CYS A 1 98 ? 16.310 39.117 64.626 1.00 25.22 97 CYS A C 1
ATOM 724 O O . CYS A 1 98 ? 15.535 38.171 64.641 1.00 25.35 97 CYS A O 1
ATOM 727 N N . ASP A 1 99 ? 16.270 40.093 65.532 1.00 25.34 98 ASP A N 1
ATOM 728 C CA . ASP A 1 99 ? 15.207 40.143 66.538 1.00 25.47 98 ASP A CA 1
ATOM 729 C C . ASP A 1 99 ? 15.060 41.511 67.182 1.00 25.45 98 ASP A C 1
ATOM 730 O O . ASP A 1 99 ? 16.007 42.305 67.225 1.00 24.96 98 ASP A O 1
ATOM 735 N N . ALA A 1 100 ? 13.856 41.760 67.685 1.00 25.61 99 ALA A N 1
ATOM 736 C CA . ALA A 1 100 ? 13.553 42.939 68.477 1.00 25.40 99 ALA A CA 1
ATOM 737 C C . ALA A 1 100 ? 13.792 42.605 69.955 1.00 25.56 99 ALA A C 1
ATOM 738 O O . ALA A 1 100 ? 14.032 41.448 70.300 1.00 25.46 99 ALA A O 1
ATOM 740 N N . GLU A 1 101 ? 13.710 43.617 70.821 1.00 25.03 100 GLU A N 1
ATOM 741 C CA . GLU A 1 101 ? 13.909 43.437 72.256 1.00 24.78 100 GLU A CA 1
ATOM 742 C C . GLU A 1 101 ? 12.559 43.358 72.956 1.00 24.37 100 GLU A C 1
ATOM 743 O O . GLU A 1 101 ? 11.581 43.968 72.505 1.00 23.74 100 GLU A O 1
ATOM 749 N N . ALA A 1 102 ? 12.511 42.608 74.052 1.00 24.38 101 ALA A N 1
ATOM 750 C CA . ALA A 1 102 ? 11.285 42.442 74.829 1.00 24.53 101 ALA A CA 1
ATOM 751 C C . ALA A 1 102 ? 11.520 42.657 76.328 1.00 24.51 101 ALA A C 1
ATOM 752 O O . ALA A 1 102 ? 12.661 42.686 76.781 1.00 24.97 101 ALA A O 1
ATOM 754 N N . PHE A 1 103 ? 10.425 42.829 77.075 1.00 24.11 102 PHE A N 1
ATOM 755 C CA . PHE A 1 103 ? 10.429 42.855 78.538 1.00 23.27 102 PHE A CA 1
ATOM 756 C C . PHE A 1 103 ? 9.576 41.719 79.073 1.00 24.09 102 PHE A C 1
ATOM 757 O O . PHE A 1 103 ? 8.486 41.459 78.542 1.00 24.02 102 PHE A O 1
ATOM 765 N N . ALA A 1 104 ? 10.058 41.085 80.139 1.00 23.67 103 ALA A N 1
ATOM 766 C CA . ALA A 1 104 ? 9.245 40.234 80.998 1.00 24.23 103 ALA A CA 1
ATOM 767 C C . ALA A 1 104 ? 8.935 41.075 82.236 1.00 24.56 103 ALA A C 1
ATOM 768 O O . ALA A 1 104 ? 9.839 41.629 82.860 1.00 23.37 103 ALA A O 1
ATOM 770 N N . LEU A 1 105 ? 7.652 41.145 82.573 1.00 25.51 104 LEU A N 1
ATOM 771 C CA . LEU A 1 105 ? 7.104 42.110 83.523 1.00 27.12 104 LEU A CA 1
ATOM 772 C C . LEU A 1 105 ? 6.134 41.406 84.472 1.00 27.34 104 LEU A C 1
ATOM 773 O O . LEU A 1 105 ? 5.667 40.302 84.187 1.00 26.80 104 LEU A O 1
ATOM 778 N N . LYS A 1 106 ? 5.816 42.055 85.590 1.00 27.91 105 LYS A N 1
ATOM 779 C CA . LYS A 1 106 ? 4.745 41.576 86.455 1.00 28.95 105 LYS A CA 1
ATOM 780 C C . LYS A 1 106 ? 3.390 41.740 85.768 1.00 29.04 105 LYS A C 1
ATOM 781 O O . LYS A 1 106 ? 3.166 42.723 85.058 1.00 28.49 105 LYS A O 1
ATOM 787 N N . LYS A 1 107 ? 2.500 40.766 85.968 1.00 29.87 106 LYS A N 1
ATOM 788 C CA . LYS A 1 107 ? 1.185 40.762 85.319 1.00 30.70 106 LYS A CA 1
ATOM 789 C C . LYS A 1 107 ? 0.475 42.082 85.595 1.00 30.87 106 LYS A C 1
ATOM 790 O O . LYS A 1 107 ? 0.449 42.540 86.732 1.00 31.42 106 LYS A O 1
ATOM 796 N N . GLY A 1 108 ? -0.077 42.689 84.548 1.00 31.06 107 GLY A N 1
ATOM 797 C CA . GLY A 1 108 ? -0.722 43.995 84.650 1.00 31.33 107 GLY A CA 1
ATOM 798 C C . GLY A 1 108 ? 0.227 45.161 84.418 1.00 31.51 107 GLY A C 1
ATOM 799 O O . GLY A 1 108 ? -0.226 46.297 84.252 1.00 32.20 107 GLY A O 1
ATOM 800 N N . ASN A 1 109 ? 1.534 44.884 84.405 1.00 30.61 108 ASN A N 1
ATOM 801 C CA . ASN A 1 109 ? 2.563 45.922 84.235 1.00 30.21 108 ASN A CA 1
ATOM 802 C C . ASN A 1 109 ? 2.288 47.124 85.161 1.00 30.32 108 ASN A C 1
ATOM 803 O O . ASN A 1 109 ? 1.980 48.229 84.694 1.00 30.25 108 ASN A O 1
ATOM 808 N N . PRO A 1 110 ? 2.386 46.894 86.477 1.00 30.22 109 PRO A N 1
ATOM 809 C CA . PRO A 1 110 ? 1.954 47.869 87.484 1.00 30.24 109 PRO A CA 1
ATOM 810 C C . PRO A 1 110 ? 2.744 49.172 87.449 1.00 30.15 109 PRO A C 1
ATOM 811 O O . PRO A 1 110 ? 2.227 50.213 87.837 1.00 30.25 109 PRO A O 1
ATOM 815 N N . LEU A 1 111 ? 3.984 49.106 86.981 1.00 29.84 110 LEU A N 1
ATOM 816 C CA . LEU A 1 111 ? 4.838 50.287 86.906 1.00 30.10 110 LEU A CA 1
ATOM 817 C C . LEU A 1 111 ? 4.735 50.980 85.550 1.00 29.57 110 LEU A C 1
ATOM 818 O O . LEU A 1 111 ? 5.388 51.989 85.320 1.00 29.65 110 LEU A O 1
ATOM 823 N N . GLY A 1 112 ? 3.906 50.431 84.662 1.00 29.41 111 GLY A N 1
ATOM 824 C CA . GLY A 1 112 ? 3.676 51.004 83.332 1.00 28.60 111 GLY A CA 1
ATOM 825 C C . GLY A 1 112 ? 4.957 51.173 82.541 1.00 28.22 111 GLY A C 1
ATOM 826 O O . GLY A 1 112 ? 5.181 52.219 81.933 1.00 28.44 111 GLY A O 1
ATOM 827 N N . LEU A 1 113 ? 5.796 50.141 82.559 1.00 27.29 112 LEU A N 1
ATOM 828 C CA . LEU A 1 113 ? 7.082 50.158 81.865 1.00 27.55 112 LEU A CA 1
ATOM 829 C C . LEU A 1 113 ? 6.943 49.584 80.454 1.00 27.26 112 LEU A C 1
ATOM 830 O O . LEU A 1 113 ? 6.676 48.392 80.294 1.00 28.14 112 LEU A O 1
ATOM 835 N N . LYS A 1 114 ? 7.110 50.443 79.447 1.00 27.17 113 LYS A N 1
ATOM 836 C CA . LYS A 1 114 ? 6.946 50.075 78.030 1.00 27.18 113 LYS A CA 1
ATOM 837 C C . LYS A 1 114 ? 8.202 50.390 77.197 1.00 26.67 113 LYS A C 1
ATOM 838 O O . LYS A 1 114 ? 8.339 49.927 76.059 1.00 26.42 113 LYS A O 1
ATOM 844 N N . SER A 1 115 ? 9.100 51.196 77.760 1.00 25.73 114 SER A N 1
ATOM 845 C CA . SER A 1 115 ? 10.321 51.613 77.081 1.00 25.49 114 SER A CA 1
ATOM 846 C C . SER A 1 115 ? 11.458 51.670 78.093 1.00 25.12 114 SER A C 1
ATOM 847 O O . SER A 1 115 ? 11.210 51.658 79.296 1.00 24.13 114 SER A O 1
ATOM 850 N N . TYR A 1 116 ? 12.704 51.741 77.618 1.00 25.23 115 TYR A N 1
ATOM 851 C CA . TYR A 1 116 ? 13.828 51.848 78.546 1.00 25.32 115 TYR A CA 1
ATOM 852 C C . TYR A 1 116 ? 13.823 53.190 79.265 1.00 25.49 115 TYR A C 1
ATOM 853 O O . TYR A 1 116 ? 14.328 53.298 80.385 1.00 25.88 115 TYR A O 1
ATOM 862 N N . LYS A 1 117 ? 13.234 54.197 78.620 1.00 25.76 116 LYS A N 1
ATOM 863 C CA . LYS A 1 117 ? 13.043 55.519 79.229 1.00 26.35 116 LYS A CA 1
ATOM 864 C C . LYS A 1 117 ? 12.124 55.447 80.443 1.00 25.67 116 LYS A C 1
ATOM 865 O O . LYS A 1 117 ? 12.366 56.103 81.446 1.00 25.44 116 LYS A O 1
ATOM 871 N N . ASP A 1 118 ? 11.076 54.635 80.349 1.00 25.33 117 ASP A N 1
ATOM 872 C CA . ASP A 1 118 ? 10.129 54.467 81.448 1.00 24.81 117 ASP A CA 1
ATOM 873 C C . ASP A 1 118 ? 10.832 53.958 82.701 1.00 24.27 117 ASP A C 1
ATOM 874 O O . ASP A 1 118 ? 10.494 54.348 83.819 1.00 23.50 117 ASP A O 1
ATOM 879 N N . ILE A 1 119 ? 11.826 53.097 82.499 1.00 23.61 118 ILE A N 1
ATOM 880 C CA . ILE A 1 119 ? 12.613 52.552 83.594 1.00 23.82 118 ILE A CA 1
ATOM 881 C C . ILE A 1 119 ? 13.524 53.618 84.171 1.00 23.93 118 ILE A C 1
ATOM 882 O O . ILE A 1 119 ? 13.667 53.717 85.390 1.00 24.08 118 ILE A O 1
ATOM 887 N N . ALA A 1 120 ? 14.136 54.418 83.294 1.00 24.07 119 ALA A N 1
ATOM 888 C CA . ALA A 1 120 ? 15.005 55.500 83.739 1.00 25.10 119 ALA A CA 1
ATOM 889 C C . ALA A 1 120 ? 14.233 56.523 84.571 1.00 25.68 119 ALA A C 1
ATOM 890 O O . ALA A 1 120 ? 14.748 57.038 85.565 1.00 26.12 119 ALA A O 1
ATOM 892 N N . ASP A 1 121 ? 12.996 56.793 84.164 1.00 26.44 120 ASP A N 1
ATOM 893 C CA . ASP A 1 121 ? 12.122 57.790 84.812 1.00 27.30 120 ASP A CA 1
ATOM 894 C C . ASP A 1 121 ? 11.616 57.424 86.217 1.00 27.08 120 ASP A C 1
ATOM 895 O O . ASP A 1 121 ? 11.236 58.303 86.990 1.00 27.08 120 ASP A O 1
ATOM 900 N N . ASN A 1 122 ? 11.581 56.135 86.528 1.00 26.63 121 ASN A N 1
ATOM 901 C CA . ASN A 1 122 ? 11.102 55.651 87.825 1.00 26.40 121 ASN A CA 1
ATOM 902 C C . ASN A 1 122 ? 12.298 55.207 88.662 1.00 26.54 121 ASN A C 1
ATOM 903 O O . ASN A 1 122 ? 12.930 54.217 88.324 1.00 26.19 121 ASN A O 1
ATOM 908 N N . PRO A 1 123 ? 12.630 55.931 89.740 1.00 27.18 122 PRO A N 1
ATOM 909 C CA . PRO A 1 123 ? 13.810 55.601 90.559 1.00 26.99 122 PRO A CA 1
ATOM 910 C C . PRO A 1 123 ? 13.686 54.303 91.349 1.00 27.09 122 PRO A C 1
ATOM 911 O O . PRO A 1 123 ? 14.677 53.834 91.917 1.00 27.40 122 PRO A O 1
ATOM 915 N N . ASP A 1 124 ? 12.493 53.718 91.387 1.00 26.80 123 ASP A N 1
ATOM 916 C CA . ASP A 1 124 ? 12.313 52.424 92.044 1.00 26.37 123 ASP A CA 1
ATOM 917 C C . ASP A 1 124 ? 12.627 51.277 91.112 1.00 26.60 123 ASP A C 1
ATOM 918 O O . ASP A 1 124 ? 12.986 50.201 91.579 1.00 26.99 123 ASP A O 1
ATOM 923 N N . ALA A 1 125 ? 12.503 51.510 89.801 1.00 26.10 124 ALA A N 1
ATOM 924 C CA . ALA A 1 125 ? 12.529 50.431 88.811 1.00 25.74 124 ALA A CA 1
ATOM 925 C C . ALA A 1 125 ? 13.921 49.863 88.592 1.00 25.67 124 ALA A C 1
ATOM 926 O O . ALA A 1 125 ? 14.865 50.590 88.277 1.00 25.89 124 ALA A O 1
ATOM 928 N N . LYS A 1 126 ? 14.043 48.560 88.763 1.00 25.28 125 LYS A N 1
ATOM 929 C CA . LYS A 1 126 ? 15.291 47.890 88.450 1.00 24.73 125 LYS A CA 1
ATOM 930 C C . LYS A 1 126 ? 15.060 46.963 87.272 1.00 24.18 125 LYS A C 1
ATOM 931 O O . LYS A 1 126 ? 14.074 46.218 87.242 1.00 24.48 125 LYS A O 1
ATOM 937 N N . ILE A 1 127 ? 15.974 47.001 86.310 1.00 23.90 126 ILE A N 1
ATOM 938 C CA . ILE A 1 127 ? 15.912 46.087 85.170 1.00 22.87 126 ILE A CA 1
ATOM 939 C C . ILE A 1 127 ? 17.030 45.050 85.206 1.00 22.66 126 ILE A C 1
ATOM 940 O O . ILE A 1 127 ? 18.192 45.393 85.429 1.00 22.06 126 ILE A O 1
ATOM 945 N N . GLY A 1 128 ? 16.674 43.789 84.979 1.00 22.16 127 GLY A N 1
ATOM 946 C CA . GLY A 1 128 ? 17.666 42.726 84.867 1.00 22.08 127 GLY A CA 1
ATOM 947 C C . GLY A 1 128 ? 18.000 42.505 83.412 1.00 22.85 127 GLY A C 1
ATOM 948 O O . GLY A 1 128 ? 17.131 42.590 82.547 1.00 23.01 127 GLY A O 1
ATOM 949 N N . ALA A 1 129 ? 19.266 42.215 83.129 1.00 23.31 128 ALA A N 1
ATOM 950 C CA . ALA A 1 129 ? 19.712 42.034 81.748 1.00 23.99 128 ALA A CA 1
ATOM 951 C C . ALA A 1 129 ? 21.059 41.330 81.739 1.00 24.13 128 ALA A C 1
ATOM 952 O O . ALA A 1 129 ? 21.826 41.459 82.694 1.00 23.83 128 ALA A O 1
ATOM 954 N N . PRO A 1 130 ? 21.367 40.606 80.668 1.00 24.38 129 PRO A N 1
ATOM 955 C CA . PRO A 1 130 ? 22.678 39.958 80.567 1.00 24.88 129 PRO A CA 1
ATOM 956 C C . PRO A 1 130 ? 23.812 40.982 80.546 1.00 25.21 129 PRO A C 1
ATOM 957 O O . PRO A 1 130 ? 23.704 42.018 79.891 1.00 25.59 129 PRO A O 1
ATOM 961 N N . GLY A 1 131 ? 24.875 40.705 81.294 1.00 25.96 130 GLY A N 1
ATOM 962 C CA . GLY A 1 131 ? 26.033 41.591 81.369 1.00 25.99 130 GLY A CA 1
ATOM 963 C C . GLY A 1 131 ? 26.740 41.660 80.029 1.00 26.59 130 GLY A C 1
ATOM 964 O O . GLY A 1 131 ? 26.987 40.628 79.401 1.00 26.62 130 GLY A O 1
ATOM 965 N N . GLY A 1 132 ? 27.056 42.882 79.597 1.00 26.72 131 GLY A N 1
ATOM 966 C CA . GLY A 1 132 ? 27.701 43.119 78.303 1.00 27.01 131 GLY A CA 1
ATOM 967 C C . GLY A 1 132 ? 26.752 42.995 77.119 1.00 27.08 131 GLY A C 1
ATOM 968 O O . GLY A 1 132 ? 27.187 42.996 75.961 1.00 27.19 131 GLY A O 1
ATOM 969 N N . GLY A 1 133 ? 25.455 42.891 77.405 1.00 27.03 132 GLY A N 1
ATOM 970 C CA . GLY A 1 133 ? 24.445 42.694 76.372 1.00 26.21 132 GLY A CA 1
ATOM 971 C C . GLY A 1 133 ? 23.846 43.979 75.834 1.00 26.37 132 GLY A C 1
ATOM 972 O O . GLY A 1 133 ? 23.963 45.036 76.457 1.00 26.07 132 GLY A O 1
ATOM 973 N N . THR A 1 134 ? 23.184 43.888 74.680 1.00 25.84 133 THR A N 1
ATOM 974 C CA . THR A 1 134 ? 22.523 45.057 74.087 1.00 25.54 133 THR A CA 1
ATOM 975 C C . THR A 1 134 ? 21.478 45.673 74.995 1.00 25.48 133 THR A C 1
ATOM 976 O O . THR A 1 134 ? 21.327 46.894 75.006 1.00 24.96 133 THR A O 1
ATOM 980 N N . GLU A 1 135 ? 20.728 44.848 75.731 1.00 24.08 134 GLU A N 1
ATOM 981 C CA . GLU A 1 135 ? 19.670 45.386 76.605 1.00 24.19 134 GLU A CA 1
ATOM 982 C C . GLU A 1 135 ? 20.257 46.227 77.716 1.00 24.01 134 GLU A C 1
ATOM 983 O O . GLU A 1 135 ? 19.740 47.300 78.025 1.00 23.15 134 GLU A O 1
ATOM 989 N N . GLU A 1 136 ? 21.336 45.732 78.319 1.00 23.91 135 GLU A N 1
ATOM 990 C CA . GLU A 1 136 ? 22.029 46.472 79.367 1.00 24.78 135 GLU A CA 1
ATOM 991 C C . GLU A 1 136 ? 22.479 47.847 78.867 1.00 25.13 135 GLU A C 1
ATOM 992 O O . GLU A 1 136 ? 22.260 48.863 79.540 1.00 25.02 135 GLU A O 1
ATOM 998 N N . LYS A 1 137 ? 23.101 47.880 77.687 1.00 25.10 136 LYS A N 1
ATOM 999 C CA . LYS A 1 137 ? 23.549 49.143 77.086 1.00 25.31 136 LYS A CA 1
ATOM 1000 C C . LYS A 1 137 ? 22.379 50.086 76.773 1.00 24.82 136 LYS A C 1
ATOM 1001 O O . LYS A 1 137 ? 22.480 51.288 76.989 1.00 24.26 136 LYS A O 1
ATOM 1007 N N . LEU A 1 138 ? 21.272 49.541 76.275 1.00 24.37 137 LEU A N 1
ATOM 1008 C CA . LEU A 1 138 ? 20.082 50.362 76.001 1.00 24.29 137 LEU A CA 1
ATOM 1009 C C . LEU A 1 138 ? 19.508 50.988 77.263 1.00 24.27 137 LEU A C 1
ATOM 1010 O O . LEU A 1 138 ? 19.043 52.136 77.231 1.00 23.77 137 LEU A O 1
ATOM 1015 N N . ALA A 1 139 ? 19.534 50.236 78.366 1.00 24.52 138 ALA A N 1
ATOM 1016 C CA . ALA A 1 139 ? 19.083 50.754 79.670 1.00 24.58 138 ALA A CA 1
ATOM 1017 C C . ALA A 1 139 ? 19.979 51.897 80.118 1.00 24.59 138 ALA A C 1
ATOM 1018 O O . ALA A 1 139 ? 19.496 52.972 80.464 1.00 24.96 138 ALA A O 1
ATOM 1020 N N . LEU A 1 140 ? 21.285 51.658 80.104 1.00 24.97 139 LEU A N 1
ATOM 1021 C CA . LEU A 1 140 ? 22.273 52.690 80.453 1.00 25.45 139 LEU A CA 1
ATOM 1022 C C . LEU A 1 140 ? 22.200 53.939 79.564 1.00 25.95 139 LEU A C 1
ATOM 1023 O O . LEU A 1 140 ? 22.341 55.057 80.067 1.00 25.71 139 LEU A O 1
ATOM 1028 N N . GLU A 1 141 ? 21.964 53.757 78.261 1.00 26.17 140 GLU A N 1
ATOM 1029 C CA . GLU A 1 141 ? 21.845 54.891 77.325 1.00 27.01 140 GLU A CA 1
ATOM 1030 C C . GLU A 1 141 ? 20.560 55.694 77.526 1.00 26.81 140 GLU A C 1
ATOM 1031 O O . GLU A 1 141 ? 20.509 56.877 77.192 1.00 25.85 140 GLU A O 1
ATOM 1037 N N . ALA A 1 142 ? 19.523 55.044 78.056 1.00 26.51 141 ALA A N 1
ATOM 1038 C CA . ALA A 1 142 ? 18.248 55.716 78.343 1.00 26.84 141 ALA A CA 1
ATOM 1039 C C . ALA A 1 142 ? 18.323 56.509 79.639 1.00 26.99 141 ALA A C 1
ATOM 1040 O O . ALA A 1 142 ? 17.402 57.272 79.973 1.00 26.89 141 ALA A O 1
ATOM 1042 N N . GLY A 1 143 ? 19.413 56.314 80.376 1.00 26.99 142 GLY A N 1
ATOM 1043 C CA . GLY A 1 143 ? 19.629 57.030 81.624 1.00 26.90 142 GLY A CA 1
ATOM 1044 C C . GLY A 1 143 ? 19.348 56.231 82.882 1.00 27.02 142 GLY A C 1
ATOM 1045 O O . GLY A 1 143 ? 19.334 56.798 83.969 1.00 26.70 142 GLY A O 1
ATOM 1046 N N . VAL A 1 144 ? 19.106 54.921 82.758 1.00 26.78 143 VAL A N 1
ATOM 1047 C CA . VAL A 1 144 ? 18.969 54.095 83.964 1.00 26.91 143 VAL A CA 1
ATOM 1048 C C . VAL A 1 144 ? 20.356 54.035 84.608 1.00 27.10 143 VAL A C 1
ATOM 1049 O O . VAL A 1 144 ? 21.323 53.639 83.946 1.00 27.35 143 VAL A O 1
ATOM 1053 N N . PRO A 1 145 ? 20.463 54.466 85.867 1.00 27.35 144 PRO A N 1
ATOM 1054 C CA . PRO A 1 145 ? 21.736 54.439 86.594 1.00 27.25 144 PRO A CA 1
ATOM 1055 C C . PRO A 1 145 ? 22.286 53.025 86.688 1.00 27.27 144 PRO A C 1
ATOM 1056 O O . PRO A 1 145 ? 21.509 52.069 86.713 1.00 26.42 144 PRO A O 1
ATOM 1060 N N . ARG A 1 146 ? 23.607 52.903 86.764 1.00 27.02 145 ARG A N 1
ATOM 1061 C CA . ARG A 1 146 ? 24.277 51.597 86.807 1.00 27.55 145 ARG A CA 1
ATOM 1062 C C . ARG A 1 146 ? 23.705 50.690 87.899 1.00 27.53 145 ARG A C 1
ATOM 1063 O O . ARG A 1 146 ? 23.524 49.494 87.682 1.00 27.57 145 ARG A O 1
ATOM 1071 N N . ASP A 1 147 ? 23.387 51.268 89.056 1.00 27.68 146 ASP A N 1
ATOM 1072 C CA . ASP A 1 147 ? 22.911 50.472 90.186 1.00 27.62 146 ASP A CA 1
ATOM 1073 C C . ASP A 1 147 ? 21.464 49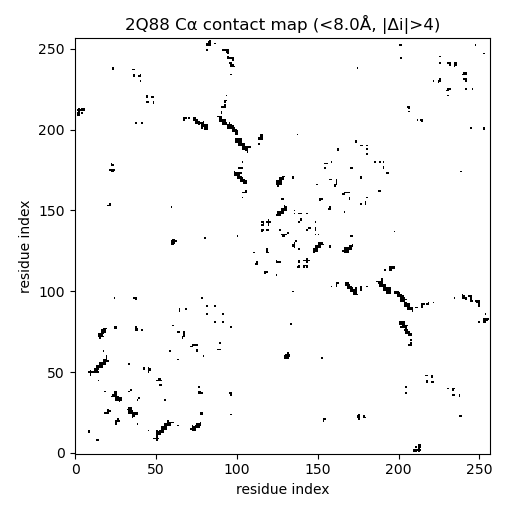.962 90.051 1.00 27.05 146 ASP A C 1
ATOM 1074 O O . ASP A 1 147 ? 21.017 49.148 90.861 1.00 27.18 146 ASP A O 1
ATOM 1079 N N . ARG A 1 148 ? 20.755 50.421 89.019 1.00 25.87 147 ARG A N 1
ATOM 1080 C CA . ARG A 1 148 ? 19.412 49.908 88.709 1.00 24.64 147 ARG A CA 1
ATOM 1081 C C . ARG A 1 148 ? 19.390 49.031 87.458 1.00 24.28 147 ARG A C 1
ATOM 1082 O O . ARG A 1 148 ? 18.331 48.552 87.050 1.00 24.21 147 ARG A O 1
ATOM 1090 N N . VAL A 1 149 ? 20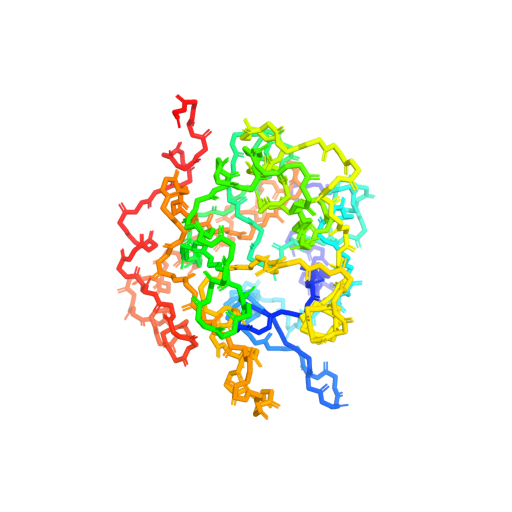.558 48.828 86.849 1.00 23.53 148 VAL A N 1
ATOM 1091 C CA . VAL A 1 149 ? 20.711 47.854 85.775 1.00 22.85 148 VAL A CA 1
ATOM 1092 C C . VAL A 1 149 ? 21.446 46.652 86.361 1.00 23.03 148 VAL A C 1
ATOM 1093 O O . VAL A 1 149 ? 22.628 46.727 86.661 1.00 21.70 148 VAL A O 1
ATOM 1097 N N . ILE A 1 150 ? 20.706 45.562 86.545 1.00 21.99 149 ILE A N 1
ATOM 1098 C CA . ILE A 1 150 ? 21.150 44.436 87.341 1.00 22.96 149 ILE A CA 1
ATOM 1099 C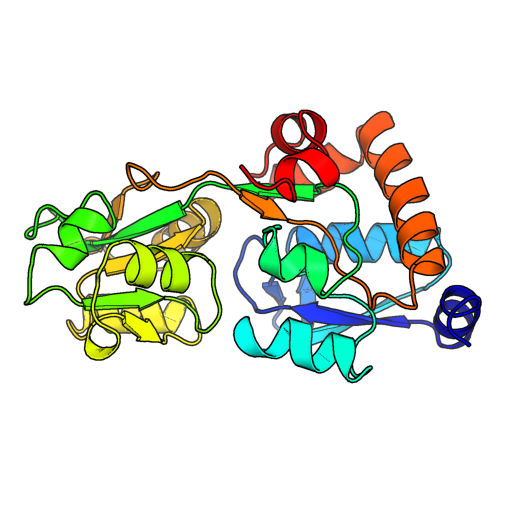 C . ILE A 1 150 ? 21.588 43.304 86.420 1.00 23.06 149 ILE A C 1
ATOM 1100 O O . ILE A 1 150 ? 20.813 42.835 85.596 1.00 23.73 149 ILE A O 1
ATOM 1105 N N . VAL A 1 151 ? 22.836 42.875 86.542 1.00 23.52 150 VAL A N 1
ATOM 1106 C CA . VAL A 1 151 ? 23.324 41.798 85.680 1.00 23.64 150 VAL A CA 1
ATOM 1107 C C . VAL A 1 151 ? 22.596 40.500 86.036 1.00 23.56 150 VAL A C 1
ATOM 1108 O O . VAL A 1 151 ? 22.457 40.172 87.216 1.00 24.17 150 VAL A O 1
ATOM 1112 N N . VAL A 1 152 ? 22.129 39.778 85.016 1.00 23.11 151 VAL A N 1
ATOM 1113 C CA . VAL A 1 152 ? 21.460 38.476 85.187 1.00 22.93 151 VAL A CA 1
ATOM 1114 C C . VAL A 1 152 ? 22.205 37.445 84.324 1.00 23.18 151 VAL A C 1
ATOM 1115 O O . VAL A 1 152 ? 22.291 37.630 83.110 1.00 23.06 151 VAL A O 1
ATOM 1119 N N . PRO A 1 153 ? 22.738 36.374 84.931 1.00 23.28 152 PRO A N 1
ATOM 1120 C CA . PRO A 1 153 ? 23.525 35.373 84.195 1.00 24.35 152 PRO A CA 1
ATOM 1121 C C . PRO A 1 153 ? 22.762 34.615 83.098 1.00 25.45 152 PRO A C 1
ATOM 1122 O O . PRO A 1 153 ? 23.325 34.348 82.028 1.00 26.04 152 PRO A O 1
ATOM 1126 N N . ASP A 1 154 ? 21.508 34.256 83.355 1.00 26.27 153 ASP A N 1
ATOM 1127 C CA . ASP A 1 154 ? 20.720 33.510 82.363 1.00 27.14 153 ASP A CA 1
ATOM 1128 C C . ASP A 1 154 ? 19.212 33.687 82.543 1.00 27.37 153 ASP A C 1
ATOM 1129 O O . ASP A 1 154 ? 18.762 34.287 83.516 1.00 26.52 153 ASP A O 1
ATOM 1134 N N . GLY A 1 155 ? 18.443 33.139 81.604 1.00 26.56 154 GLY A N 1
ATOM 1135 C CA . GLY A 1 155 ? 17.003 33.342 81.573 1.00 26.96 154 GLY A CA 1
ATOM 1136 C C . GLY A 1 155 ? 16.240 32.830 82.781 1.00 26.74 154 GLY A C 1
ATOM 1137 O O . GLY A 1 155 ? 15.360 33.509 83.294 1.00 26.61 154 GLY A O 1
ATOM 1138 N N . GLN A 1 156 ? 16.568 31.622 83.226 1.00 26.97 155 GLN A N 1
ATOM 1139 C CA . GLN A 1 156 ? 15.873 31.018 84.368 1.00 27.32 155 GLN A CA 1
ATOM 1140 C C . GLN A 1 156 ? 16.104 31.829 85.657 1.00 27.08 155 GLN A C 1
ATOM 1141 O O . GLN A 1 156 ? 15.186 32.014 86.454 1.00 27.21 155 GLN A O 1
ATOM 1147 N N . SER A 1 157 ? 17.315 32.359 85.828 1.00 26.91 156 SER A N 1
ATOM 1148 C CA . SER A 1 157 ? 17.615 33.243 86.958 1.00 26.79 156 SER A CA 1
ATOM 1149 C C . SER A 1 157 ? 16.897 34.587 86.844 1.00 26.67 156 SER A C 1
ATOM 1150 O O . SER A 1 157 ? 16.435 35.123 87.847 1.00 26.18 156 SER A O 1
ATOM 1153 N N . GLY A 1 158 ? 16.806 35.122 85.626 1.00 26.60 157 GLY A N 1
ATOM 1154 C CA . GLY A 1 158 ? 16.081 36.380 85.383 1.00 26.44 157 GLY A CA 1
ATOM 1155 C C . GLY A 1 158 ? 14.620 36.302 85.761 1.00 26.92 157 GLY A C 1
ATOM 1156 O O . GLY A 1 158 ? 14.070 37.223 86.385 1.00 26.44 157 GLY A O 1
ATOM 1157 N N . LEU A 1 159 ? 13.986 35.202 85.370 1.00 27.14 158 LEU A N 1
ATOM 1158 C CA . LEU A 1 159 ? 12.597 34.945 85.730 1.00 28.19 158 LEU A CA 1
ATOM 1159 C C . LEU A 1 159 ? 12.420 34.779 87.234 1.00 28.32 158 LEU A C 1
ATOM 1160 O O . LEU A 1 159 ? 11.476 35.313 87.813 1.00 28.13 158 LEU A O 1
ATOM 1165 N N . LYS A 1 160 ? 13.343 34.061 87.870 1.00 28.41 159 LYS A N 1
ATOM 1166 C CA . LYS A 1 160 ? 13.311 33.892 89.324 1.00 29.29 159 LYS A CA 1
ATOM 1167 C C . LYS A 1 160 ? 13.470 35.225 90.065 1.00 29.49 159 LYS A C 1
ATOM 1168 O O . LYS A 1 160 ? 12.780 35.481 91.052 1.00 29.19 159 LYS A O 1
ATOM 1174 N N . MET A 1 161 ? 14.352 36.093 89.568 1.00 29.86 160 MET A N 1
ATOM 1175 C CA . MET A 1 161 ? 14.526 37.430 90.151 1.00 31.12 160 MET A CA 1
ATOM 1176 C C . MET A 1 161 ? 13.291 38.310 90.014 1.00 30.53 160 MET A C 1
ATOM 1177 O O . MET A 1 161 ? 12.969 39.077 90.914 1.00 30.11 160 MET A O 1
ATOM 1182 N N . LEU A 1 162 ? 12.630 38.202 88.865 1.00 30.53 161 LEU A N 1
ATOM 1183 C CA . LEU A 1 162 ? 11.386 38.908 88.577 1.00 31.09 161 LEU A CA 1
ATOM 1184 C C . LEU A 1 162 ? 10.282 38.411 89.508 1.00 31.78 161 LEU A C 1
ATOM 1185 O O . LEU A 1 162 ? 9.602 39.203 90.149 1.00 32.13 161 LEU A O 1
ATOM 1190 N N . GLN A 1 163 ? 10.115 37.095 89.568 1.00 32.46 162 GLN A N 1
ATOM 1191 C CA . GLN A 1 163 ? 9.163 36.450 90.477 1.00 33.66 162 GLN A CA 1
ATOM 1192 C C . GLN A 1 163 ? 9.396 36.818 91.952 1.00 33.65 162 GLN A C 1
ATOM 1193 O O . GLN A 1 163 ? 8.443 37.078 92.684 1.00 34.00 162 GLN A O 1
ATOM 1199 N N . ASP A 1 164 ? 10.659 36.830 92.374 1.00 34.01 163 ASP A N 1
ATOM 1200 C CA . ASP A 1 164 ? 11.043 37.157 93.752 1.00 34.27 163 ASP A CA 1
ATOM 1201 C C . ASP A 1 164 ? 10.923 38.626 94.113 1.00 33.99 163 ASP A C 1
ATOM 1202 O O . ASP A 1 164 ? 10.926 38.968 95.295 1.00 34.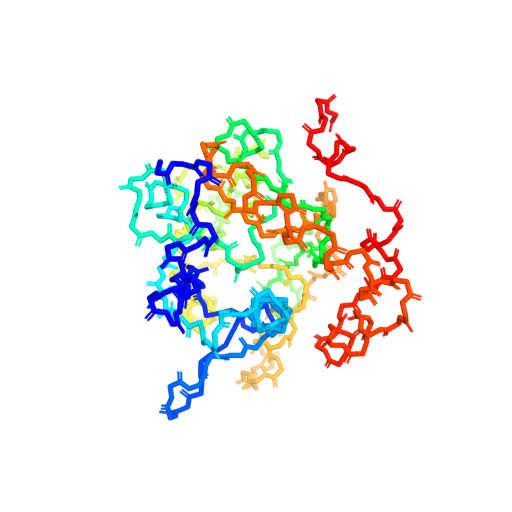18 163 ASP A O 1
ATOM 1207 N N . GLY A 1 165 ? 10.857 39.491 93.103 1.00 33.22 164 GLY A N 1
ATOM 1208 C CA . GLY A 1 165 ? 10.835 40.935 93.322 1.00 32.43 164 GLY A CA 1
ATOM 1209 C C . GLY A 1 165 ? 12.184 41.621 93.436 1.00 31.49 164 GLY A C 1
ATOM 1210 O O . GLY A 1 165 ? 12.260 42.742 93.930 1.00 32.33 164 GLY A O 1
ATOM 1211 N N . ARG A 1 166 ? 13.252 40.962 92.992 1.00 30.40 165 ARG A N 1
ATOM 1212 C CA . ARG A 1 166 ? 14.585 41.570 92.992 1.00 29.06 165 ARG A CA 1
ATOM 1213 C C . ARG A 1 166 ? 14.779 42.518 91.798 1.00 28.11 165 ARG A C 1
ATOM 1214 O O . ARG A 1 166 ? 15.615 43.437 91.835 1.00 27.20 165 ARG A O 1
ATOM 1222 N N . ILE A 1 167 ? 13.999 42.289 90.742 1.00 26.46 166 ILE A N 1
ATOM 1223 C CA . ILE A 1 167 ? 13.925 43.205 89.606 1.00 25.40 166 ILE A CA 1
ATOM 1224 C C . ILE A 1 167 ? 12.455 43.455 89.230 1.00 24.66 166 ILE A C 1
ATOM 1225 O O . ILE A 1 167 ? 11.569 42.680 89.599 1.00 24.73 166 ILE A O 1
ATOM 1230 N N . ASP A 1 168 ? 12.206 44.534 88.506 1.00 23.88 167 ASP A N 1
ATOM 1231 C CA . ASP A 1 168 ? 10.852 44.854 88.030 1.00 23.99 167 ASP A CA 1
ATOM 1232 C C . ASP A 1 168 ? 10.611 44.460 86.572 1.00 23.43 167 ASP A C 1
ATOM 1233 O O . ASP A 1 168 ? 9.467 44.343 86.121 1.00 22.73 167 ASP A O 1
ATOM 1238 N N . VAL A 1 169 ? 11.697 44.275 85.841 1.00 23.29 168 VAL A N 1
ATOM 1239 C CA . VAL A 1 169 ? 11.629 43.924 84.433 1.00 22.95 168 VAL A CA 1
ATOM 1240 C C . VAL A 1 169 ? 12.868 43.108 84.092 1.00 22.50 168 VAL A C 1
ATOM 1241 O O . VAL A 1 169 ? 13.948 43.386 84.598 1.00 22.88 168 VAL A O 1
ATOM 1245 N N . TYR A 1 170 ? 12.704 42.108 83.242 1.00 21.79 169 TYR A N 1
ATOM 1246 C CA . TYR A 1 170 ? 13.848 41.379 82.703 1.00 22.52 169 TYR A CA 1
ATOM 1247 C C . TYR A 1 170 ? 13.797 41.498 81.185 1.00 22.49 169 TYR A C 1
ATOM 1248 O O . TYR A 1 170 ? 12.759 41.257 80.571 1.00 22.89 169 TYR A O 1
ATOM 1257 N N . SER A 1 171 ? 14.908 41.886 80.584 1.00 22.66 170 SER A N 1
ATOM 1258 C CA . SER A 1 171 ? 14.923 42.170 79.159 1.00 23.15 170 SER A CA 1
ATOM 1259 C C . SER A 1 171 ? 15.856 41.230 78.396 1.00 23.44 170 SER A C 1
ATOM 1260 O O . SER A 1 171 ? 17.013 41.074 78.769 1.00 24.02 170 SER A O 1
ATOM 1263 N N . LEU A 1 172 ? 15.302 40.610 77.349 1.00 23.04 171 LEU A N 1
ATOM 1264 C CA . LEU A 1 172 ? 16.013 39.770 76.374 1.00 23.19 171 LEU A CA 1
ATOM 1265 C C . LEU A 1 172 ? 15.340 40.005 75.023 1.00 22.99 171 LEU A C 1
ATOM 1266 O O . LEU A 1 172 ? 14.299 40.676 74.970 1.00 23.69 171 LEU A O 1
ATOM 1271 N N . PRO A 1 173 ? 15.904 39.479 73.933 1.00 23.04 172 PRO A N 1
ATOM 1272 C CA . PRO A 1 173 ? 15.202 39.454 72.652 1.00 22.38 172 PRO A CA 1
ATOM 1273 C C . PRO A 1 173 ? 13.825 38.793 72.741 1.00 23.15 172 PRO A C 1
ATOM 1274 O O . PRO A 1 173 ? 13.627 37.867 73.524 1.00 22.58 172 PRO A O 1
ATOM 1278 N N . VAL A 1 174 ? 12.872 39.319 71.968 1.00 23.28 173 VAL A N 1
ATOM 1279 C CA . VAL A 1 174 ? 11.504 38.795 71.885 1.00 23.45 173 VAL A CA 1
ATOM 1280 C C . VAL A 1 174 ? 11.439 37.266 71.863 1.00 23.30 173 VAL A C 1
ATOM 1281 O O . VAL A 1 174 ? 10.735 36.657 72.668 1.00 23.36 173 VAL A O 1
ATOM 1285 N N . LEU A 1 175 ? 12.164 36.645 70.943 1.00 22.76 174 LEU A N 1
ATOM 1286 C CA . LEU A 1 175 ? 12.113 35.188 70.839 1.00 22.84 174 LEU A CA 1
ATOM 1287 C C . LEU A 1 175 ? 12.608 34.468 72.095 1.00 22.97 174 LEU A C 1
ATOM 1288 O O . LEU A 1 175 ? 12.071 33.415 72.444 1.00 22.94 174 LEU A O 1
ATOM 1293 N N . SER A 1 176 ? 13.617 35.031 72.757 1.00 23.10 175 SER A N 1
ATOM 1294 C CA . SER A 1 176 ? 14.166 34.457 73.999 1.00 23.72 175 SER A CA 1
ATOM 1295 C C . SER A 1 176 ? 13.199 34.598 75.176 1.00 24.36 175 SER A C 1
ATOM 1296 O O . SER A 1 176 ? 13.054 33.668 75.983 1.00 23.87 175 SER A O 1
ATOM 1299 N N . ILE A 1 177 ? 12.577 35.772 75.295 1.00 24.25 176 ILE A N 1
ATOM 1300 C CA . ILE A 1 177 ? 11.610 36.021 76.370 1.00 25.28 176 ILE A CA 1
ATOM 1301 C C . ILE A 1 177 ? 10.400 35.104 76.187 1.00 25.83 176 ILE A C 1
ATOM 1302 O O . ILE A 1 177 ? 9.985 34.444 77.133 1.00 25.73 176 ILE A O 1
ATOM 1307 N N . ASN A 1 178 ? 9.850 35.056 74.972 1.00 26.06 177 ASN A N 1
ATOM 1308 C CA . ASN A 1 178 ? 8.686 34.203 74.681 1.00 26.84 177 ASN A CA 1
ATOM 1309 C C . ASN A 1 178 ? 8.937 32.725 74.965 1.00 27.31 177 ASN A C 1
ATOM 1310 O O . ASN A 1 178 ? 8.077 32.030 75.509 1.00 27.23 177 ASN A O 1
ATOM 1315 N N . ASP A 1 179 ? 10.115 32.245 74.592 1.00 28.00 178 ASP A N 1
ATOM 1316 C CA . ASP A 1 179 ? 10.481 30.858 74.845 1.00 28.98 178 ASP A CA 1
ATOM 1317 C C . ASP A 1 179 ? 10.571 30.570 76.345 1.00 29.06 178 ASP A C 1
ATOM 1318 O O . ASP A 1 179 ? 10.013 29.579 76.841 1.00 28.39 178 ASP A O 1
ATOM 1323 N N . LEU A 1 180 ? 11.252 31.462 77.061 1.00 29.38 179 LEU A N 1
ATOM 1324 C CA . LEU A 1 180 ? 11.463 31.332 78.502 1.00 30.20 179 LEU A CA 1
ATOM 1325 C C . LEU A 1 180 ? 10.154 31.383 79.293 1.00 31.04 179 LEU A C 1
ATOM 1326 O O . LEU A 1 180 ? 9.917 30.529 80.153 1.00 31.49 179 LEU A O 1
ATOM 1331 N N . VAL A 1 181 ? 9.304 32.363 78.982 1.00 31.60 180 VAL A N 1
ATOM 1332 C CA . VAL A 1 181 ? 8.004 32.524 79.649 1.00 32.71 180 VAL A CA 1
ATOM 1333 C C . VAL A 1 181 ? 7.055 31.348 79.370 1.00 33.50 180 VAL A C 1
ATOM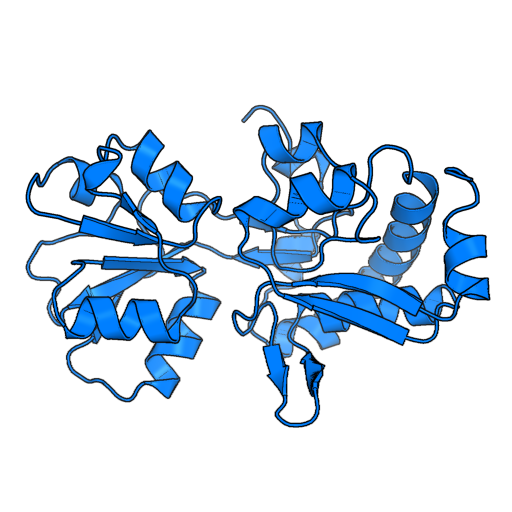 1334 O O . VAL A 1 181 ? 6.386 30.853 80.284 1.00 33.50 180 VAL A O 1
ATOM 1338 N N . SER A 1 182 ? 7.022 30.887 78.122 1.00 34.24 181 SER A N 1
ATOM 1339 C CA . SER A 1 182 ? 6.162 29.757 77.749 1.00 35.41 181 SER A CA 1
ATOM 1340 C C . SER A 1 182 ? 6.561 28.434 78.418 1.00 35.99 181 SER A C 1
ATOM 1341 O O . SER A 1 182 ? 5.751 27.505 78.491 1.00 36.15 181 SER A O 1
ATOM 1344 N N . LYS A 1 183 ? 7.802 28.348 78.892 1.00 36.45 182 LYS A N 1
ATOM 1345 C CA . LYS A 1 183 ? 8.283 27.164 79.605 1.00 37.25 182 LYS A CA 1
ATOM 1346 C C . LYS A 1 183 ? 8.140 27.305 81.120 1.00 37.72 182 LYS A C 1
ATOM 1347 O O . LYS A 1 183 ? 8.216 26.313 81.855 1.00 37.74 182 LYS A O 1
ATOM 1353 N N . ALA A 1 184 ? 7.942 28.539 81.575 1.00 38.50 183 ALA A N 1
ATOM 1354 C CA . ALA A 1 184 ? 7.943 28.861 83.001 1.00 39.10 183 ALA A CA 1
ATOM 1355 C C . ALA A 1 184 ? 6.664 28.453 83.700 1.00 39.56 183 ALA A C 1
ATOM 1356 O O . ALA A 1 184 ? 6.688 28.077 84.878 1.00 39.69 183 ALA A O 1
ATOM 1358 N N . ASN A 1 185 ? 5.550 28.555 82.977 1.00 39.94 184 ASN A N 1
ATOM 1359 C CA . ASN A 1 185 ? 4.229 28.312 83.539 1.00 40.46 184 ASN A CA 1
ATOM 1360 C C . ASN A 1 185 ? 3.979 29.216 84.756 1.00 40.64 184 ASN A C 1
ATOM 1361 O O . ASN A 1 185 ? 3.712 28.739 85.864 1.00 40.98 184 ASN A O 1
ATOM 1366 N N . ASP A 1 186 ? 4.092 30.525 84.537 1.00 40.30 185 ASP A N 1
ATOM 1367 C CA . ASP A 1 186 ? 3.848 31.515 85.580 1.00 40.23 185 ASP A CA 1
ATOM 1368 C C . ASP A 1 186 ? 2.831 32.558 85.121 1.00 39.75 185 ASP A C 1
ATOM 1369 O O . ASP A 1 186 ? 3.160 33.448 84.328 1.00 39.68 185 ASP A O 1
ATOM 1374 N N . PRO A 1 187 ? 1.611 32.471 85.650 1.00 39.13 186 PRO A N 1
ATOM 1375 C CA . PRO A 1 187 ? 0.532 33.388 85.277 1.00 38.57 186 PRO A CA 1
ATOM 1376 C C . PRO A 1 187 ? 0.770 34.828 85.755 1.00 37.80 186 PRO A C 1
ATOM 1377 O O . PRO A 1 187 ? 0.136 35.757 85.259 1.00 37.71 186 PRO A O 1
ATOM 1381 N N . ASN A 1 188 ? 1.689 35.003 86.701 1.00 36.78 187 ASN A N 1
ATOM 1382 C CA . ASN A 1 188 ? 1.973 36.315 87.264 1.00 35.87 187 ASN A CA 1
ATOM 1383 C C . ASN A 1 188 ? 3.068 37.087 86.523 1.00 35.09 187 ASN A C 1
ATOM 1384 O O . ASN A 1 188 ? 3.457 38.180 86.944 1.00 34.25 187 ASN A O 1
ATOM 1389 N N . VAL A 1 189 ? 3.540 36.508 85.419 1.00 33.98 188 VAL A N 1
ATOM 1390 C CA . VAL A 1 189 ? 4.520 37.139 84.535 1.00 33.49 188 VAL A CA 1
ATOM 1391 C C . VAL A 1 189 ? 3.869 37.437 83.181 1.00 33.04 188 VAL A C 1
ATOM 1392 O O . VAL A 1 189 ? 3.039 36.663 82.690 1.00 33.04 188 VAL A O 1
ATOM 1396 N N . GLU A 1 190 ? 4.286 38.546 82.579 1.00 32.36 189 GLU A N 1
ATOM 1397 C CA . GLU A 1 190 ? 3.668 39.106 81.395 1.00 31.81 189 GLU A CA 1
ATOM 1398 C C . GLU A 1 190 ? 4.748 39.604 80.439 1.00 31.19 189 GLU A C 1
ATOM 1399 O O . GLU A 1 190 ? 5.763 40.126 80.881 1.00 30.68 189 GLU A O 1
ATOM 1405 N N . VAL A 1 191 ? 4.528 39.439 79.133 1.00 30.56 190 VAL A N 1
ATOM 1406 C CA . VAL A 1 191 ? 5.514 39.856 78.130 1.00 29.69 190 VAL A CA 1
ATOM 1407 C C . VAL A 1 191 ? 5.075 41.135 77.430 1.00 29.86 190 VAL A C 1
ATOM 1408 O O . VAL A 1 191 ? 3.926 41.256 76.998 1.00 29.23 190 VAL A O 1
ATOM 1412 N N . LEU A 1 192 ? 5.999 42.084 77.317 1.00 29.50 191 LEU A N 1
ATOM 1413 C CA . LEU A 1 192 ? 5.794 43.244 76.459 1.00 29.74 191 LEU A CA 1
ATOM 1414 C C . LEU A 1 192 ? 6.830 43.189 75.339 1.00 29.57 191 LEU A C 1
ATOM 1415 O O . LEU A 1 192 ? 8.032 43.194 75.599 1.00 28.47 191 LEU A O 1
ATOM 1420 N N . ALA A 1 193 ? 6.347 43.105 74.100 1.00 29.24 192 ALA A N 1
ATOM 1421 C CA . ALA A 1 193 ? 7.211 43.003 72.926 1.00 28.90 192 ALA A CA 1
ATOM 1422 C C . ALA A 1 193 ? 6.565 43.651 71.694 1.00 28.86 192 ALA A C 1
ATOM 1423 O O . ALA A 1 193 ? 5.373 43.446 71.446 1.00 29.08 192 ALA A O 1
ATOM 1425 N N . PRO A 1 194 ? 7.339 44.425 70.929 1.00 28.60 193 PRO A N 1
ATOM 1426 C CA . PRO A 1 194 ? 8.713 44.781 71.294 1.00 28.23 193 PRO A CA 1
ATOM 1427 C C . PRO A 1 194 ? 8.760 45.965 72.244 1.00 28.04 193 PRO A C 1
ATOM 1428 O O . PRO A 1 194 ? 7.757 46.668 72.401 1.00 27.66 193 PRO A O 1
ATOM 1432 N N . VAL A 1 195 ? 9.910 46.179 72.873 1.00 27.57 194 VAL A N 1
ATOM 1433 C CA . VAL A 1 195 ? 10.117 47.364 73.691 1.00 27.01 194 VAL A CA 1
ATOM 1434 C C . VAL A 1 195 ? 9.996 48.596 72.800 1.00 26.81 194 VAL A C 1
ATOM 1435 O O . VAL A 1 195 ? 10.577 48.649 71.718 1.00 26.56 194 VAL A O 1
ATOM 1439 N N . GLU A 1 196 ? 9.220 49.577 73.250 1.00 26.58 195 GLU A N 1
ATOM 1440 C CA . GLU A 1 196 ? 9.026 50.787 72.480 1.00 26.93 195 GLU A CA 1
ATOM 1441 C C . GLU A 1 196 ? 10.297 51.625 72.456 1.00 26.03 195 GLU A C 1
ATOM 1442 O O . GLU A 1 196 ? 10.908 51.850 73.493 1.00 26.07 195 GLU A O 1
ATOM 1448 N N . GLY A 1 197 ? 10.696 52.063 71.264 1.00 25.98 196 GLY A N 1
ATOM 1449 C CA . GLY A 1 197 ? 11.869 52.914 71.086 1.00 25.55 196 GLY A CA 1
ATOM 1450 C C . GLY A 1 197 ? 13.184 52.159 70.922 1.00 26.14 196 GLY A C 1
ATOM 1451 O O . GLY A 1 197 ? 14.215 52.761 70.629 1.00 25.86 196 GLY A O 1
ATOM 1452 N N . ALA A 1 198 ? 13.152 50.847 71.123 1.00 25.98 197 ALA A N 1
ATOM 1453 C CA . ALA A 1 198 ? 14.356 50.022 71.038 1.00 26.71 197 ALA A CA 1
ATOM 1454 C C . ALA A 1 198 ? 14.628 49.650 69.578 1.00 27.68 197 ALA A C 1
ATOM 1455 O O . ALA A 1 198 ? 13.681 49.472 68.808 1.00 27.35 197 ALA A O 1
ATOM 1457 N N . PRO A 1 199 ? 15.904 49.540 69.193 1.00 28.43 198 PRO A N 1
ATOM 1458 C CA . PRO A 1 199 ? 16.262 49.120 67.832 1.00 28.79 198 PRO A CA 1
ATOM 1459 C C . PRO A 1 199 ? 15.949 47.647 67.599 1.00 28.70 198 PRO A C 1
ATOM 1460 O O . PRO A 1 199 ? 15.837 46.876 68.549 1.00 28.94 198 PRO A O 1
ATOM 1464 N N . VAL A 1 200 ? 15.778 47.270 66.339 1.00 28.46 199 VAL A N 1
ATOM 1465 C CA . VAL A 1 200 ? 15.793 45.862 65.972 1.00 27.90 199 VAL A CA 1
ATOM 1466 C C . VAL A 1 200 ? 17.240 45.593 65.597 1.00 27.70 199 VAL A C 1
ATOM 1467 O O . VAL A 1 200 ? 17.899 46.448 64.987 1.00 27.84 199 VAL A O 1
ATOM 1471 N N . TYR A 1 201 ? 17.743 44.434 66.009 1.00 26.57 200 TYR A N 1
ATOM 1472 C CA . TYR A 1 201 ? 19.130 44.058 65.811 1.00 25.95 200 TYR A CA 1
ATOM 1473 C C . TYR A 1 201 ? 19.192 42.804 64.949 1.00 25.70 200 TYR A C 1
ATOM 1474 O O . TYR A 1 201 ? 18.221 42.050 64.889 1.00 24.31 200 TYR A O 1
ATOM 1483 N N . CYS A 1 202 ? 20.333 42.605 64.290 1.00 26.57 201 CYS A N 1
ATOM 1484 C CA . CYS A 1 202 ? 20.693 41.317 63.691 1.00 27.13 201 CYS A CA 1
ATOM 1485 C C . CYS A 1 202 ? 22.094 40.924 64.117 1.00 26.43 201 CYS A C 1
ATOM 1486 O O . CYS A 1 202 ? 22.964 41.777 64.289 1.00 2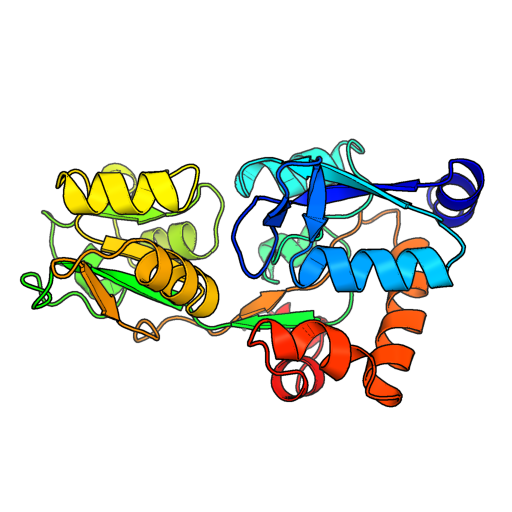6.23 201 CYS A O 1
ATOM 1489 N N . ASP A 1 203 ? 22.323 39.627 64.265 1.00 25.81 202 ASP A N 1
ATOM 1490 C CA . ASP A 1 203 ? 23.655 39.134 64.553 1.00 26.52 202 ASP A CA 1
ATOM 1491 C C . ASP A 1 203 ? 24.393 38.651 63.288 1.00 26.12 202 ASP A C 1
ATOM 1492 O O . ASP A 1 203 ? 23.894 38.764 62.170 1.00 26.73 202 ASP A O 1
ATOM 1497 N N . GLY A 1 204 ? 25.603 38.159 63.487 1.00 25.57 203 GLY A N 1
ATOM 1498 C CA . GLY A 1 204 ? 26.299 37.350 62.498 1.00 24.03 203 GLY A CA 1
ATOM 1499 C C . GLY A 1 204 ? 27.307 36.581 63.320 1.00 24.08 203 GLY A C 1
ATOM 1500 O O . GLY A 1 204 ? 27.456 36.855 64.513 1.00 24.19 203 GLY A O 1
ATOM 1501 N N . ALA A 1 205 ? 28.007 35.633 62.707 1.00 22.47 204 ALA A N 1
ATOM 1502 C CA . ALA A 1 205 ? 29.144 35.026 63.380 1.00 22.78 204 ALA A CA 1
ATOM 1503 C C . ALA A 1 205 ? 30.278 36.062 63.446 1.00 22.85 204 ALA A C 1
ATOM 1504 O O . ALA A 1 205 ? 30.501 36.785 62.483 1.00 22.78 204 ALA A O 1
ATOM 1506 N N . ALA A 1 206 ? 30.970 36.147 64.581 1.00 22.78 205 ALA A N 1
ATOM 1507 C CA . ALA A 1 206 ? 32.096 37.079 64.712 1.00 22.61 205 ALA A CA 1
ATOM 1508 C C . ALA A 1 206 ? 33.423 36.329 64.750 1.00 23.37 205 ALA A C 1
ATOM 1509 O O . ALA A 1 206 ? 33.563 35.359 65.494 1.00 22.43 205 ALA A O 1
ATOM 1511 N N . PHE A 1 207 ? 34.391 36.813 63.972 1.00 23.02 206 PHE A N 1
ATOM 1512 C CA . PHE A 1 207 ? 35.721 36.220 63.909 1.00 24.05 206 PHE A CA 1
ATOM 1513 C C . PHE A 1 207 ? 36.755 37.243 64.330 1.00 24.60 206 PHE A C 1
ATOM 1514 O O . PHE A 1 207 ? 36.494 38.440 64.296 1.00 24.31 206 PHE A O 1
ATOM 1522 N N . ARG A 1 208 ? 37.919 36.757 64.742 1.00 26.31 207 ARG A N 1
ATOM 1523 C CA . ARG A 1 208 ? 39.048 37.617 65.065 1.00 28.45 207 ARG A CA 1
ATOM 1524 C C . ARG A 1 208 ? 39.395 38.438 63.817 1.00 28.82 207 ARG A C 1
ATOM 1525 O O . ARG A 1 208 ? 39.383 37.906 62.701 1.00 29.15 207 ARG A O 1
ATOM 1533 N N . LYS A 1 209 ? 39.682 39.728 63.998 1.00 29.57 208 LYS A N 1
ATOM 1534 C CA . LYS A 1 209 ? 40.015 40.635 62.879 1.00 30.05 208 LYS A CA 1
ATOM 1535 C C . LYS A 1 209 ? 41.065 40.081 61.910 1.00 29.88 208 LYS A C 1
ATOM 1536 O O . LYS A 1 209 ? 40.958 40.256 60.682 1.00 30.40 208 LYS A O 1
ATOM 1542 N N . GLY A 1 210 ? 42.071 39.410 62.463 1.00 29.43 209 GLY A N 1
ATOM 1543 C CA . GLY A 1 210 ? 43.113 38.778 61.660 1.00 28.36 209 GLY A CA 1
ATOM 1544 C C . GLY A 1 210 ? 42.709 37.486 60.975 1.00 27.83 209 GLY A C 1
ATOM 1545 O O . GLY A 1 210 ? 43.454 36.962 60.142 1.00 27.41 209 GLY A O 1
ATOM 1546 N N . ASP A 1 211 ? 41.528 36.973 61.313 1.00 27.66 210 ASP A N 1
ATOM 1547 C CA . ASP A 1 211 ? 40.981 35.765 60.679 1.00 27.57 210 ASP A CA 1
ATOM 1548 C C . ASP A 1 211 ? 39.990 36.087 59.547 1.00 27.36 210 ASP A C 1
ATOM 1549 O O . ASP A 1 211 ? 39.052 35.326 59.310 1.00 27.22 210 ASP A O 1
ATOM 1554 N N . GLU A 1 212 ? 40.207 37.203 58.856 1.00 27.36 211 GLU A N 1
ATOM 1555 C CA . GLU A 1 212 ? 39.307 37.666 57.785 1.00 27.80 211 GLU A CA 1
ATOM 1556 C C . GLU A 1 212 ? 39.132 36.666 56.638 1.00 26.71 211 GLU A C 1
ATOM 1557 O O . GLU A 1 212 ? 38.063 36.605 56.040 1.00 26.96 211 GLU A O 1
ATOM 1563 N N . ALA A 1 213 ? 40.170 35.887 56.341 1.00 25.68 212 ALA A N 1
ATOM 1564 C CA . ALA A 1 213 ? 40.077 34.863 55.304 1.00 25.29 212 ALA A CA 1
ATOM 1565 C C . ALA A 1 213 ? 39.073 33.769 55.694 1.00 24.90 212 ALA A C 1
ATOM 1566 O O . ALA A 1 213 ? 38.345 33.263 54.843 1.00 24.89 212 ALA A O 1
ATOM 1568 N N . LEU A 1 214 ? 39.030 33.413 56.976 1.00 24.64 213 LEU A N 1
ATOM 1569 C CA . LEU A 1 214 ? 38.023 32.453 57.467 1.00 24.44 213 LEU A CA 1
ATOM 1570 C C . LEU A 1 214 ? 36.605 33.053 57.447 1.00 23.98 213 LEU A C 1
ATOM 1571 O O . LEU A 1 214 ? 35.645 32.371 57.092 1.00 23.81 213 LEU A O 1
ATOM 1576 N N . ARG A 1 215 ? 36.484 34.320 57.822 1.00 23.53 214 ARG A N 1
ATOM 1577 C CA . ARG A 1 215 ? 35.215 35.056 57.696 1.00 23.64 214 ARG A CA 1
ATOM 1578 C C . ARG A 1 215 ? 34.702 35.050 56.241 1.00 23.67 214 ARG A C 1
ATOM 1579 O O . ARG A 1 215 ? 33.526 34.767 56.010 1.00 24.15 214 ARG A O 1
ATOM 1587 N N . ASP A 1 216 ? 35.584 35.330 55.275 1.00 23.60 215 ASP A N 1
ATOM 1588 C CA . ASP A 1 216 ? 35.242 35.278 53.837 1.00 23.30 215 ASP A CA 1
ATOM 1589 C C . ASP A 1 216 ? 34.688 33.932 53.411 1.00 23.02 215 ASP A C 1
ATOM 1590 O O . ASP A 1 216 ? 33.664 33.867 52.738 1.00 22.89 215 ASP A O 1
ATOM 1595 N N . ALA A 1 217 ? 35.398 32.861 53.770 1.00 23.21 216 ALA A N 1
ATOM 1596 C CA . ALA A 1 217 ? 34.974 31.492 53.474 1.00 23.11 216 ALA A CA 1
ATOM 1597 C C . ALA A 1 217 ? 33.614 31.136 54.087 1.00 23.18 216 ALA A C 1
ATOM 1598 O O . ALA A 1 217 ? 32.754 30.526 53.437 1.00 23.26 216 ALA A O 1
ATOM 1600 N N . PHE A 1 218 ? 33.429 31.516 55.344 1.00 22.85 217 PHE A N 1
ATOM 1601 C CA . PHE A 1 218 ? 32.155 31.360 56.031 1.00 23.03 217 PHE A CA 1
ATOM 1602 C C . PHE A 1 218 ? 31.059 32.105 55.252 1.00 22.83 217 PHE A C 1
ATOM 1603 O O . PHE A 1 218 ? 29.983 31.570 55.002 1.00 22.66 217 PHE A O 1
ATOM 1611 N N . ASP A 1 219 ? 31.360 33.334 54.841 1.00 22.02 218 ASP A N 1
ATOM 1612 C CA . ASP A 1 219 ? 30.408 34.167 54.116 1.00 22.05 218 ASP A CA 1
ATOM 1613 C C . ASP A 1 219 ? 30.024 33.608 52.751 1.00 21.77 218 ASP A C 1
ATOM 1614 O O . ASP A 1 219 ? 28.880 33.732 52.348 1.00 21.61 218 ASP A O 1
ATOM 1619 N N . VAL A 1 220 ? 30.971 32.981 52.052 1.00 21.55 219 VAL A N 1
ATOM 1620 C CA . VAL A 1 220 ? 30.679 32.375 50.752 1.00 21.82 219 VAL A CA 1
ATOM 1621 C C . VAL A 1 220 ? 29.602 31.289 50.923 1.00 21.71 219 VAL A C 1
ATOM 1622 O O . VAL A 1 220 ? 28.636 31.233 50.161 1.00 22.08 219 VAL A O 1
ATOM 1626 N N . GLU A 1 221 ? 29.749 30.465 51.952 1.00 22.16 220 GLU A N 1
ATOM 1627 C CA . GLU A 1 221 ? 28.780 29.392 52.233 1.00 22.45 220 GLU A CA 1
ATOM 1628 C C . GLU A 1 221 ? 27.435 29.920 52.731 1.00 22.13 220 GLU A C 1
ATOM 1629 O O . GLU A 1 221 ? 26.381 29.358 52.405 1.00 22.37 220 GLU A O 1
ATOM 1635 N N . LEU A 1 222 ? 27.474 30.957 53.558 1.00 21.27 221 LEU A N 1
ATOM 1636 C CA . LEU A 1 222 ? 26.248 31.592 54.069 1.00 21.18 221 LEU A CA 1
ATOM 1637 C C . LEU A 1 222 ? 25.393 32.138 52.931 1.00 21.48 221 LEU A C 1
ATOM 1638 O O . LEU A 1 222 ? 24.171 31.992 52.943 1.00 22.06 221 LEU A O 1
ATOM 1643 N N . ALA A 1 223 ? 26.040 32.791 51.965 1.00 21.61 222 ALA A N 1
ATOM 1644 C CA . ALA A 1 223 ? 25.368 33.286 50.762 1.00 21.58 222 ALA A CA 1
ATOM 1645 C C . ALA A 1 223 ? 24.695 32.168 49.962 1.00 21.47 222 ALA A C 1
ATOM 1646 O O . ALA A 1 223 ? 23.586 32.341 49.482 1.00 20.97 222 ALA A O 1
ATOM 1648 N N . LYS A 1 224 ? 25.366 31.032 49.815 1.00 21.39 223 LYS A N 1
ATOM 1649 C CA . LYS A 1 224 ? 24.778 29.891 49.105 1.00 22.09 223 LYS A CA 1
ATOM 1650 C C . LYS A 1 224 ? 23.575 29.301 49.844 1.00 22.08 223 LYS A C 1
ATOM 1651 O O . LYS A 1 224 ? 22.592 28.896 49.214 1.00 22.39 223 LYS A O 1
ATOM 1657 N N . LEU A 1 225 ? 23.654 29.249 51.172 1.00 22.02 224 LEU A N 1
ATOM 1658 C CA . LEU A 1 225 ? 22.536 28.805 52.009 1.00 22.82 224 LEU A CA 1
ATOM 1659 C C . LEU A 1 225 ? 21.333 29.738 51.850 1.00 22.39 224 LEU A C 1
ATOM 1660 O O . LEU A 1 225 ? 20.191 29.281 51.739 1.00 22.14 224 LEU A O 1
ATOM 1665 N N . LYS A 1 226 ? 21.600 31.041 51.853 1.00 22.04 225 LYS A N 1
ATOM 1666 C CA . LYS A 1 226 ? 20.551 32.056 51.669 1.00 22.12 225 LYS A CA 1
ATOM 1667 C C . LYS A 1 226 ? 19.869 31.904 50.311 1.00 22.92 225 LYS A C 1
ATOM 1668 O O . LYS A 1 226 ? 18.648 31.864 50.239 1.00 22.52 225 LYS A O 1
ATOM 1674 N N . GLU A 1 227 ? 20.683 31.791 49.258 1.00 23.71 226 GLU A N 1
ATOM 1675 C CA . GLU A 1 227 ? 20.227 31.647 47.874 1.00 24.54 226 GLU A CA 1
ATOM 1676 C C . GLU A 1 227 ? 19.375 30.382 47.652 1.00 24.14 226 GLU A C 1
ATOM 1677 O O . GLU A 1 227 ? 18.300 30.450 47.051 1.00 23.74 226 GLU A O 1
ATOM 1683 N N . SER A 1 228 ? 19.829 29.243 48.167 1.00 24.27 227 SER A N 1
ATOM 1684 C CA . SER A 1 228 ? 19.109 27.977 47.974 1.00 24.00 227 SER A CA 1
ATOM 1685 C C . SER A 1 228 ? 17.808 27.872 48.787 1.00 24.02 227 SER A C 1
ATOM 1686 O O . SER A 1 228 ? 16.902 27.119 48.428 1.00 24.17 227 SER A O 1
ATOM 1689 N N . GLY A 1 229 ? 17.726 28.607 49.887 1.00 23.50 228 GLY A N 1
ATOM 1690 C CA . GLY A 1 229 ? 16.594 28.490 50.799 1.00 23.49 228 GLY A CA 1
ATOM 1691 C C . GLY A 1 229 ? 16.908 27.621 52.003 1.00 23.21 228 GLY A C 1
ATOM 1692 O O . GLY A 1 229 ? 16.070 27.453 52.899 1.00 22.89 228 GLY A O 1
ATOM 1693 N N . GLU A 1 230 ? 18.119 27.068 52.034 1.00 22.92 229 GLU A N 1
ATOM 1694 C CA . GLU A 1 230 ? 18.527 26.212 53.140 1.00 23.31 229 GLU A CA 1
ATOM 1695 C C . GLU A 1 230 ? 18.695 27.014 54.432 1.00 23.44 229 GLU A C 1
ATOM 1696 O O . GLU A 1 230 ? 18.421 26.511 55.517 1.00 23.09 229 GLU A O 1
ATOM 1702 N N . PHE A 1 231 ? 19.144 28.262 54.294 1.00 23.31 230 PHE A N 1
ATOM 1703 C CA . PHE A 1 231 ? 19.208 29.230 55.397 1.00 24.15 230 PHE A CA 1
ATOM 1704 C C . PHE A 1 231 ? 17.870 29.329 56.139 1.00 24.12 230 PHE A C 1
ATOM 1705 O O . PHE A 1 231 ? 17.817 29.130 57.355 1.00 23.58 230 PHE A O 1
ATOM 1713 N N . ALA A 1 232 ? 16.792 29.594 55.399 1.00 24.02 231 ALA A N 1
ATOM 1714 C CA . ALA A 1 232 ? 15.451 29.664 55.973 1.00 23.99 231 ALA A CA 1
ATOM 1715 C C . ALA A 1 232 ? 15.046 28.349 56.627 1.00 24.09 231 ALA A C 1
ATOM 1716 O O . ALA A 1 232 ? 14.445 28.361 57.689 1.00 24.53 231 ALA A O 1
ATOM 1718 N N . LYS A 1 233 ? 15.403 27.224 56.014 1.00 24.08 232 LYS A N 1
ATOM 1719 C CA . LYS A 1 233 ? 15.026 25.904 56.554 1.00 24.69 232 LYS A CA 1
ATOM 1720 C C . LYS A 1 233 ? 15.671 25.660 57.917 1.00 24.43 232 LYS A C 1
ATOM 1721 O O . LYS A 1 233 ? 15.106 24.958 58.758 1.00 24.54 232 LYS A O 1
ATOM 1727 N N . ILE A 1 234 ? 16.848 26.245 58.135 1.00 23.75 233 ILE A N 1
ATOM 1728 C CA . ILE A 1 234 ? 17.551 26.067 59.404 1.00 23.83 233 ILE A CA 1
ATOM 1729 C C . ILE A 1 234 ? 16.995 26.990 60.498 1.00 23.31 233 ILE A C 1
ATOM 1730 O O . ILE A 1 234 ? 16.673 26.527 61.599 1.00 23.66 233 ILE A O 1
ATOM 1735 N N . ILE A 1 235 ? 16.882 28.281 60.203 1.00 22.85 234 ILE A N 1
ATOM 1736 C CA . ILE A 1 235 ? 16.548 29.264 61.253 1.00 22.79 234 ILE A CA 1
ATOM 1737 C C . ILE A 1 235 ? 15.054 29.471 61.515 1.00 23.09 234 ILE A C 1
ATOM 1738 O O . ILE A 1 235 ? 14.653 29.778 62.642 1.00 22.96 234 ILE A O 1
ATOM 1743 N N . GLU A 1 236 ? 14.228 29.306 60.490 1.00 24.06 235 GLU A N 1
ATOM 1744 C CA . GLU A 1 236 ? 12.800 29.590 60.648 1.00 24.96 235 GLU A CA 1
ATOM 1745 C C . GLU A 1 236 ? 12.017 28.663 61.616 1.00 24.79 235 GLU A C 1
ATOM 1746 O O . GLU A 1 236 ? 11.121 29.147 62.302 1.00 24.93 235 GLU A O 1
ATOM 1752 N N . PRO A 1 237 ? 12.360 27.375 61.726 1.00 24.92 236 PRO A N 1
ATOM 1753 C CA . PRO A 1 237 ? 11.812 26.537 62.805 1.00 24.70 236 PRO A CA 1
ATOM 1754 C C . PRO A 1 237 ? 12.075 27.067 64.222 1.00 24.47 236 PRO A C 1
ATOM 1755 O O . PRO A 1 237 ? 11.369 26.686 65.158 1.00 24.42 236 PRO A O 1
ATOM 1759 N N . TYR A 1 238 ? 13.092 27.917 64.382 1.00 23.72 237 TYR A N 1
ATOM 1760 C CA . TYR A 1 238 ? 13.376 28.551 65.673 1.00 23.62 237 TYR A CA 1
ATOM 1761 C C . TYR A 1 238 ? 12.620 29.869 65.880 1.00 23.85 237 TYR A C 1
ATOM 1762 O O . TYR A 1 238 ? 12.644 30.445 66.980 1.00 24.23 237 TYR A O 1
ATOM 1771 N N . GLY A 1 239 ? 11.975 30.360 64.826 1.00 24.08 238 GLY A N 1
ATOM 1772 C CA . GLY A 1 239 ? 11.125 31.556 64.928 1.00 24.21 238 GLY A CA 1
ATOM 1773 C C . GLY A 1 239 ? 11.685 32.784 64.242 1.00 24.40 238 GLY A C 1
ATOM 1774 O O . GLY A 1 239 ? 11.043 33.844 64.224 1.00 24.35 238 GLY A O 1
ATOM 1775 N N . PHE A 1 240 ? 12.870 32.641 63.654 1.00 24.39 239 PHE A N 1
ATOM 1776 C CA . PHE A 1 240 ? 13.538 33.752 62.983 1.00 24.81 239 PHE A CA 1
ATOM 1777 C C . PHE A 1 240 ? 13.004 33.997 61.572 1.00 25.37 239 PHE A C 1
ATOM 1778 O O . PHE A 1 240 ? 12.412 33.113 60.961 1.00 25.43 239 PHE A O 1
ATOM 1786 N N . SER A 1 241 ? 13.194 35.209 61.069 1.00 26.37 240 SER A N 1
ATOM 1787 C CA . SER A 1 241 ? 12.790 35.539 59.700 1.00 26.77 240 SER A CA 1
ATOM 1788 C C . SER A 1 241 ? 14.015 35.591 58.797 1.00 26.50 240 SER A C 1
ATOM 1789 O O . SER A 1 241 ? 14.933 36.369 59.031 1.00 26.59 240 SER A O 1
ATOM 1792 N N . ALA A 1 242 ? 14.039 34.749 57.771 1.00 27.19 241 ALA A N 1
ATOM 1793 C CA . ALA A 1 242 ? 15.137 34.780 56.808 1.00 27.40 241 ALA A CA 1
ATOM 1794 C C . ALA A 1 242 ? 15.071 36.045 55.961 1.00 27.78 241 ALA A C 1
ATOM 1795 O O . ALA A 1 242 ? 16.102 36.601 55.584 1.00 27.79 241 ALA A O 1
ATOM 1797 N N . LYS A 1 243 ? 13.852 36.490 55.667 1.00 27.89 242 LYS A N 1
ATOM 1798 C CA . LYS A 1 243 ? 13.610 37.732 54.933 1.00 28.41 242 LYS A CA 1
ATOM 1799 C C . LYS A 1 243 ? 14.301 38.929 55.611 1.00 27.84 242 LYS A C 1
ATOM 1800 O O . LYS A 1 243 ? 15.006 39.692 54.955 1.00 27.93 242 LYS A O 1
ATOM 1806 N N . ALA A 1 244 ? 14.131 39.062 56.926 1.00 27.35 243 ALA A N 1
ATOM 1807 C CA . ALA A 1 244 ? 14.774 40.138 57.693 1.00 26.35 243 ALA A CA 1
ATOM 1808 C C . ALA A 1 244 ? 16.299 40.162 57.551 1.00 26.36 243 ALA A C 1
ATOM 1809 O O . ALA A 1 244 ? 16.882 41.223 57.323 1.00 25.28 243 ALA A O 1
ATOM 1811 N N . ALA A 1 245 ? 16.947 39.004 57.694 1.00 26.01 244 ALA A N 1
ATOM 1812 C CA . ALA A 1 245 ? 18.394 38.924 57.546 1.00 26.51 244 ALA A CA 1
ATOM 1813 C C . ALA A 1 245 ? 18.807 39.225 56.111 1.00 27.22 244 ALA A C 1
ATOM 1814 O O . ALA A 1 245 ? 19.749 39.984 55.868 1.00 27.44 244 ALA A O 1
ATOM 1816 N N . MET A 1 246 ? 18.075 38.648 55.165 1.00 28.42 245 MET A N 1
ATOM 1817 C CA . MET A 1 246 ? 18.337 38.857 53.739 1.00 30.00 245 MET A CA 1
ATOM 1818 C C . MET A 1 246 ? 17.965 40.263 53.216 1.00 29.98 245 MET A C 1
ATOM 1819 O O . MET A 1 246 ? 18.309 40.616 52.085 1.00 30.48 245 MET A O 1
ATOM 1824 N N . SER A 1 247 ? 17.280 41.061 54.036 1.00 30.57 246 SER A N 1
ATOM 1825 C CA . SER A 1 247 ? 16.937 42.449 53.671 1.00 30.90 246 SER A CA 1
ATOM 1826 C C . SER A 1 247 ? 18.029 43.456 54.046 1.00 30.87 246 SER A C 1
ATOM 1827 O O . SER A 1 247 ? 17.912 44.650 53.747 1.00 30.39 246 SER A O 1
ATOM 1830 N N . THR A 1 248 ? 19.087 42.989 54.707 1.00 30.18 247 THR A N 1
ATOM 1831 C CA . THR A 1 248 ? 20.111 43.916 55.207 1.00 29.60 247 THR A CA 1
ATOM 1832 C C . THR A 1 248 ? 21.544 43.399 55.005 1.00 29.26 247 THR A C 1
ATOM 1833 O O . THR A 1 248 ? 21.746 42.326 54.431 1.00 28.95 247 THR A O 1
ATOM 1837 N N . THR A 1 249 ? 22.541 44.176 55.427 1.00 28.75 248 THR A N 1
ATOM 1838 C CA . THR A 1 249 ? 23.940 43.790 55.235 1.00 28.18 248 THR A CA 1
ATOM 1839 C C . THR A 1 249 ? 24.765 44.154 56.450 1.00 27.89 248 THR A C 1
ATOM 1840 O O . THR A 1 249 ? 24.341 44.970 57.269 1.00 27.84 248 THR A O 1
ATOM 1844 N N . ARG A 1 250 ? 25.959 43.573 56.541 1.00 27.63 249 ARG A N 1
ATOM 1845 C CA . ARG A 1 250 ? 26.882 43.887 57.621 1.00 27.74 249 ARG A CA 1
ATOM 1846 C C . ARG A 1 250 ? 27.206 45.380 57.652 1.00 28.84 249 ARG A C 1
ATOM 1847 O O . ARG A 1 250 ? 27.181 45.988 58.711 1.00 28.40 249 ARG A O 1
ATOM 1855 N N . GLU A 1 251 ? 27.479 45.979 56.493 1.00 29.31 250 GLU A N 1
ATOM 1856 C CA . GLU A 1 251 ? 27.862 47.396 56.493 1.00 30.93 250 GLU A CA 1
ATOM 1857 C C . GLU A 1 251 ? 26.737 48.332 56.948 1.00 31.00 250 GLU A C 1
ATOM 1858 O O . GLU A 1 251 ? 26.999 49.299 57.661 1.00 31.59 250 GLU A O 1
ATOM 1864 N N . LYS A 1 252 ? 25.493 48.033 56.579 1.00 31.70 251 LYS A N 1
ATOM 1865 C CA . LYS A 1 252 ? 24.331 48.812 57.056 1.00 32.11 251 LYS A CA 1
ATOM 1866 C C . LYS A 1 252 ? 24.093 48.712 58.570 1.00 32.17 251 LYS A C 1
ATOM 1867 O O . LYS A 1 252 ? 23.758 49.705 59.223 1.00 31.99 251 LYS A O 1
ATOM 1873 N N . LEU A 1 253 ? 24.235 47.508 59.121 1.00 32.01 252 LEU A N 1
ATOM 1874 C CA . LEU A 1 253 ? 24.039 47.290 60.554 1.00 32.22 252 LEU A CA 1
ATOM 1875 C C . LEU A 1 253 ? 25.192 47.860 61.372 1.00 32.54 252 LEU A C 1
ATOM 1876 O O . LEU A 1 253 ? 25.021 48.200 62.536 1.00 32.10 252 LEU A O 1
ATOM 1881 N N . CYS A 1 254 ? 26.365 47.950 60.752 1.00 33.42 253 CYS A N 1
ATOM 1882 C CA . CYS A 1 254 ? 27.578 48.435 61.408 1.00 34.73 253 CYS A CA 1
ATOM 1883 C C . CYS A 1 254 ? 27.822 49.933 61.222 1.00 35.51 253 CYS A C 1
ATOM 1884 O O . CYS A 1 254 ? 28.724 50.498 61.849 1.00 35.21 253 CYS A O 1
ATOM 1887 N N . ALA A 1 255 ? 27.020 50.571 60.371 1.00 36.89 254 ALA A N 1
ATOM 1888 C CA . ALA A 1 255 ? 27.217 51.983 60.032 1.00 38.29 254 ALA A CA 1
ATOM 1889 C C . ALA A 1 255 ? 26.941 52.920 61.207 1.00 39.49 254 ALA A C 1
ATOM 1890 O O . ALA A 1 255 ? 26.128 52.609 62.082 1.00 39.72 254 ALA A O 1
ATOM 1892 N N . ALA A 1 256 ? 27.634 54.060 61.227 1.00 40.78 255 ALA A N 1
ATOM 1893 C CA . ALA A 1 256 ? 27.339 55.127 62.175 1.00 42.08 255 ALA A CA 1
ATOM 1894 C C . ALA A 1 256 ? 25.953 55.677 61.848 1.00 42.94 255 ALA A C 1
ATOM 1895 O O . ALA A 1 256 ? 25.803 56.546 60.985 1.00 43.34 255 ALA A O 1
ATOM 1897 N N . LYS A 1 257 ? 24.942 55.130 62.524 1.00 44.07 256 LYS A N 1
ATOM 1898 C CA . LYS A 1 257 ? 23.536 55.440 62.254 1.00 44.82 256 LYS A CA 1
ATOM 1899 C C . LYS A 1 257 ? 22.684 55.259 63.501 1.00 44.94 256 LYS A C 1
ATOM 1900 O O . LYS A 1 257 ? 22.268 54.148 63.835 1.00 45.09 256 LYS A O 1
#

Radius of gyration: 18.23 Å; Cα contacts (8 Å, |Δi|>4): 531; chains: 1; bounding box: 50×43×46 Å

Foldseek 3Di:
DQLCVLVVLLVVLEFEEEEADQPQQWHADPVGDIHHQQLLLVCVLNVVSNRNYYHYDHDFLQCHLVCQQVVVGFKYRYQQWAEQVVVVSWPFAAFAFKFFKKKKAFPVNVQPAQALLSQQPDLVAAEEETPPHPVLVRNVVSRNDPVRYHHDSYLVRRVVCCVVVVHGIYMDTPLRNVVSVVVPPDPRIDMHPPRPPTDMTTGGMTGGPSNVNVSVSSNVVVVVCLVVVVSCVRNVVRPGDSVVSVVDTSCVRNDPD

CATH classification: 3.40.190.10 (+1 more: 3.40.190.10)

Solvent-accessible surface area: 11564 Å² total; per-residue (Å²): 157,66,109,53,7,39,107,60,3,100,154,86,26,52,0,103,0,1,0,13,63,18,44,14,2,0,23,56,31,125,126,43,133,20,20,0,0,7,0,43,1,1,80,47,0,0,138,122,21,42,1,86,66,10,63,33,41,103,33,86,26,39,53,2,28,66,2,0,98,62,48,144,36,14,0,0,4,1,7,4,7,6,25,61,104,20,18,80,28,1,6,3,0,51,0,8,0,10,16,19,1,0,0,0,2,69,143,60,22,98,70,38,2,116,19,11,128,39,0,20,94,37,106,115,0,87,0,0,0,10,12,38,6,5,5,16,90,21,0,59,115,36,48,3,60,122,109,23,4,48,72,0,71,62,15,150,40,0,10,119,43,0,62,83,54,177,4,46,0,2,0,4,7,26,36,2,0,68,40,24,26,93,140,34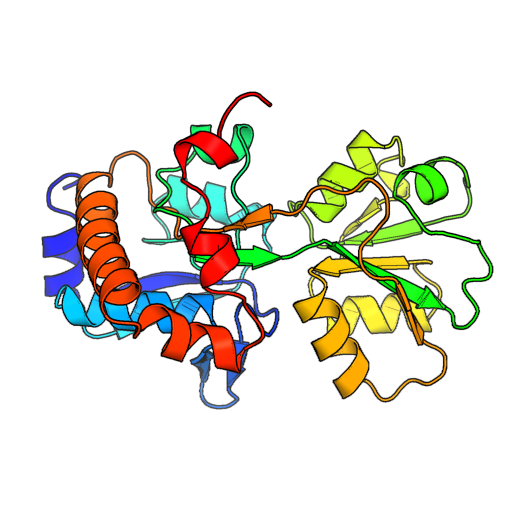,139,28,104,83,13,58,48,41,48,76,3,111,85,23,58,104,22,8,2,0,3,0,0,54,108,28,2,68,29,1,38,64,23,0,24,86,24,1,57,112,2,30,158,86,23,68,0,24,145,27,0,81,109,63,46,7,48,6,166,42,0,102,78,30,55,65,142,136,41,25,40,103,247